Protein AF-A0A8H8JKB3-F1 (afdb_monomer_lite)

Sequence (337 aa):
MFQLPNVPEQRVSSQHEGSSDENPIIIPQVKSSAFRHLLLLLYGIITDTNYRSLVAEVSSDQQRTTSTFKSYLHIASLAHRFGMYEIEEWALAQFRKVLSSPEYLAGLSWGSAELLDALEYSKLLSDRSDTTRQIRGLIGCRLQKLVPEQAQGFLINLAAKELLLDMYENSALKGSDPPLFGFVFCAVLSEGYRSFIWARLTVDKRAKLLAAQVYLTPLPLSELHLDWIQTPTNLADAVKEADRSRCFAACSEIFTQKIFPASFNKEYSSRLASDSPLVGISALRQLPYLRQATINLLRQDPRVCKRGCGSSIRDSLDQHMEATFTVLSNKFHDKIR

Structure (mmCIF, N/CA/C/O backbone):
data_AF-A0A8H8JKB3-F1
#
_entry.id   AF-A0A8H8JKB3-F1
#
loop_
_atom_site.group_PDB
_atom_site.id
_atom_site.type_symbol
_atom_site.label_atom_id
_atom_site.label_alt_id
_atom_site.label_comp_id
_atom_site.label_asym_id
_atom_site.label_entity_id
_atom_site.label_seq_id
_atom_site.pdbx_PDB_ins_code
_atom_site.Cartn_x
_atom_site.Cartn_y
_atom_site.Cartn_z
_atom_site.occupancy
_atom_site.B_iso_or_equiv
_atom_site.auth_seq_id
_atom_site.auth_comp_id
_atom_site.auth_asym_id
_atom_site.auth_atom_id
_atom_site.pdbx_PDB_model_num
ATOM 1 N N . MET A 1 1 ? 28.555 -44.533 -5.747 1.00 36.62 1 MET A N 1
ATOM 2 C CA . MET A 1 1 ? 28.100 -44.541 -7.153 1.00 36.62 1 MET A CA 1
ATOM 3 C C . MET A 1 1 ? 26.684 -43.977 -7.136 1.00 36.62 1 MET A C 1
ATOM 5 O O . MET A 1 1 ? 25.767 -44.689 -6.759 1.00 36.62 1 MET A O 1
ATOM 9 N N . PHE A 1 2 ? 26.534 -42.664 -7.337 1.00 29.48 2 PHE A N 1
ATOM 10 C CA . PHE A 1 2 ? 25.247 -41.971 -7.198 1.00 29.48 2 PHE A CA 1
ATOM 11 C C . PHE A 1 2 ? 24.557 -41.911 -8.562 1.00 29.48 2 PHE A C 1
ATOM 13 O O . PHE A 1 2 ? 25.099 -41.326 -9.497 1.00 29.48 2 PHE A O 1
ATOM 20 N N . GLN A 1 3 ? 23.396 -42.557 -8.677 1.00 33.78 3 GLN A N 1
ATOM 21 C CA . GLN A 1 3 ? 22.517 -42.442 -9.839 1.00 33.78 3 GLN A CA 1
ATOM 22 C C . GLN A 1 3 ? 21.811 -41.083 -9.799 1.00 33.78 3 GLN A C 1
ATOM 24 O O . GLN A 1 3 ? 21.168 -40.740 -8.807 1.00 33.78 3 GLN A O 1
ATOM 29 N N . LEU A 1 4 ? 21.958 -40.312 -10.876 1.00 31.70 4 LEU A N 1
ATOM 30 C CA . LEU A 1 4 ? 21.196 -39.090 -11.112 1.00 31.70 4 LEU A CA 1
ATOM 31 C C . LEU A 1 4 ? 19.762 -39.442 -11.553 1.00 31.70 4 LEU A C 1
ATOM 33 O O . LEU A 1 4 ? 19.569 -40.457 -12.225 1.00 31.70 4 LEU A O 1
ATOM 37 N N . PRO A 1 5 ? 18.757 -38.626 -11.191 1.00 46.12 5 PRO A N 1
ATOM 38 C CA . PRO A 1 5 ? 17.370 -38.865 -11.569 1.00 46.12 5 PRO A CA 1
ATOM 39 C C . PRO A 1 5 ? 17.141 -38.619 -13.068 1.00 46.12 5 PRO A C 1
ATOM 41 O O . PRO A 1 5 ? 17.623 -37.638 -13.634 1.00 46.12 5 PRO A O 1
ATOM 44 N N . ASN A 1 6 ? 16.374 -39.520 -13.689 1.00 42.00 6 ASN A N 1
ATOM 45 C CA . ASN A 1 6 ? 15.937 -39.448 -15.083 1.00 42.00 6 ASN A CA 1
ATOM 46 C C . ASN A 1 6 ? 15.149 -38.157 -15.351 1.00 42.00 6 ASN A C 1
ATOM 48 O O . ASN A 1 6 ? 14.058 -37.961 -14.813 1.00 42.00 6 ASN A O 1
ATOM 52 N N . VAL A 1 7 ? 15.693 -37.308 -16.221 1.00 42.84 7 VAL A N 1
ATOM 53 C CA . VAL A 1 7 ? 14.976 -36.187 -16.838 1.00 42.84 7 VAL A CA 1
ATOM 54 C C . VAL A 1 7 ? 14.056 -36.766 -17.922 1.00 42.84 7 VAL A C 1
ATOM 56 O O . VAL A 1 7 ? 14.539 -37.537 -18.753 1.00 42.84 7 VAL A O 1
ATOM 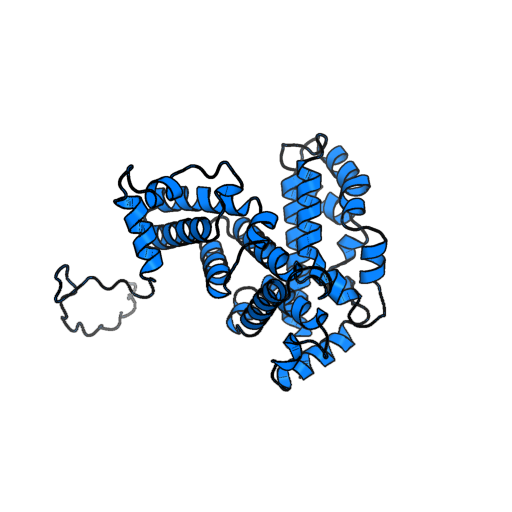59 N N . PRO A 1 8 ? 12.748 -36.458 -17.938 1.00 50.16 8 PRO A N 1
ATOM 60 C CA . PRO A 1 8 ? 11.859 -36.951 -18.982 1.00 50.16 8 PRO A CA 1
ATOM 61 C C . PRO A 1 8 ? 12.225 -36.324 -20.333 1.00 50.16 8 PRO A C 1
ATOM 63 O O . PRO A 1 8 ? 12.357 -35.105 -20.445 1.00 50.16 8 PRO A O 1
ATOM 66 N N . GLU A 1 9 ? 12.370 -37.168 -21.356 1.00 47.66 9 GLU A N 1
ATOM 67 C CA . GLU A 1 9 ? 12.579 -36.768 -22.749 1.00 47.66 9 GLU A CA 1
ATOM 68 C C . GLU A 1 9 ? 11.448 -35.839 -23.214 1.00 47.66 9 GLU A C 1
ATOM 70 O O . GLU A 1 9 ? 10.318 -36.260 -23.481 1.00 47.66 9 GLU A O 1
ATOM 75 N N . GLN A 1 10 ? 11.758 -34.547 -23.328 1.00 47.59 10 GLN A N 1
ATOM 76 C CA . GLN A 1 10 ? 10.941 -33.610 -24.083 1.00 47.59 10 GLN A CA 1
ATOM 77 C C . GLN A 1 10 ? 11.010 -33.998 -25.561 1.00 47.59 10 GLN A C 1
ATOM 79 O O . GLN A 1 10 ? 12.073 -33.983 -26.180 1.00 47.59 10 GLN A O 1
ATOM 84 N N . ARG A 1 11 ? 9.852 -34.320 -26.145 1.00 44.38 11 ARG A N 1
ATOM 85 C CA . ARG A 1 11 ? 9.681 -34.386 -27.597 1.00 44.38 11 ARG A CA 1
ATOM 86 C C . ARG A 1 11 ? 9.953 -32.999 -28.176 1.00 44.38 11 ARG A C 1
ATOM 88 O O . ARG A 1 11 ? 9.086 -32.131 -28.142 1.00 44.38 11 ARG A O 1
ATOM 95 N N . VAL A 1 12 ? 11.158 -32.806 -28.696 1.00 47.12 12 VAL A N 1
ATOM 96 C CA . VAL A 1 12 ? 11.547 -31.636 -29.484 1.00 47.12 12 VAL A CA 1
ATOM 97 C C . VAL A 1 12 ? 10.776 -31.691 -30.805 1.00 47.12 12 VAL A C 1
ATOM 99 O O . VAL A 1 12 ? 11.183 -32.372 -31.744 1.00 47.12 12 VAL A O 1
ATOM 102 N N . SER A 1 13 ? 9.635 -31.005 -30.892 1.00 51.62 13 SER A N 1
ATOM 103 C CA . SER A 1 13 ? 9.136 -30.573 -32.196 1.00 51.62 13 SER A CA 1
ATOM 104 C C . SER A 1 13 ? 10.053 -29.451 -32.663 1.00 51.62 13 SER A C 1
ATOM 106 O O . SER A 1 13 ? 10.086 -28.386 -32.052 1.00 51.62 13 SER A O 1
ATOM 108 N N . SER A 1 14 ? 10.819 -29.700 -33.718 1.00 53.75 14 SER A N 1
ATOM 109 C CA . SER A 1 14 ? 11.766 -28.773 -34.336 1.00 53.75 14 SER A CA 1
ATOM 110 C C . SER A 1 14 ? 11.066 -27.607 -35.052 1.00 53.75 14 SER A C 1
ATOM 112 O O . SER A 1 14 ? 11.236 -27.423 -36.256 1.00 53.75 14 SER A O 1
ATOM 114 N N . GLN A 1 15 ? 10.251 -26.827 -34.344 1.00 60.19 15 GLN A N 1
ATOM 115 C CA . GLN A 1 15 ? 9.912 -25.478 -34.784 1.00 60.19 15 GLN A CA 1
ATOM 116 C C . GLN A 1 15 ? 11.127 -24.612 -34.462 1.00 60.19 15 GLN A C 1
ATOM 118 O O . GLN A 1 15 ? 11.513 -24.485 -33.305 1.00 60.19 15 GLN A O 1
ATOM 123 N N . HIS A 1 16 ? 11.805 -24.132 -35.503 1.00 57.56 16 HIS A N 1
ATOM 124 C CA . HIS A 1 16 ? 12.938 -23.224 -35.367 1.00 57.56 16 HIS A CA 1
ATOM 125 C C . HIS A 1 16 ? 12.459 -21.933 -34.701 1.00 57.56 16 HIS A C 1
ATOM 127 O O . HIS A 1 16 ? 11.937 -21.054 -35.374 1.00 57.56 16 HIS A O 1
ATOM 133 N N . GLU A 1 17 ? 12.628 -21.812 -33.387 1.00 59.47 17 GLU A N 1
ATOM 134 C CA . GLU A 1 17 ? 12.616 -20.509 -32.727 1.00 59.47 17 GLU A CA 1
ATOM 135 C C . GLU A 1 17 ? 13.749 -19.675 -33.346 1.00 59.47 17 GLU A C 1
ATOM 137 O O . GLU A 1 17 ? 14.901 -20.116 -33.381 1.00 59.47 17 GLU A O 1
ATOM 142 N N . GLY A 1 18 ? 13.422 -18.519 -33.927 1.00 62.47 18 GLY A N 1
ATOM 143 C CA . GLY A 1 18 ? 14.341 -17.780 -34.790 1.00 62.47 18 GLY A CA 1
ATOM 144 C C . GLY A 1 18 ? 14.224 -16.262 -34.673 1.00 62.47 18 GLY A C 1
ATOM 145 O O . GLY A 1 18 ? 13.479 -15.722 -33.863 1.00 62.47 18 GLY A O 1
ATOM 146 N N . SER A 1 19 ? 15.022 -15.564 -35.480 1.00 73.56 19 SER A N 1
ATOM 147 C CA . SER A 1 19 ? 15.062 -14.100 -35.588 1.00 73.56 19 SER A CA 1
ATOM 148 C C . SER A 1 19 ? 14.446 -13.591 -36.899 1.00 73.56 19 SER A C 1
ATOM 150 O O . SER A 1 19 ? 14.813 -12.507 -37.353 1.00 73.56 19 SER A O 1
ATOM 152 N N . SER A 1 20 ? 13.600 -14.394 -37.556 1.00 82.25 20 SER A N 1
ATOM 153 C CA . SER A 1 20 ? 12.929 -14.022 -38.810 1.00 82.25 20 SER A CA 1
ATOM 154 C C . SER A 1 20 ? 11.470 -13.656 -38.555 1.00 82.25 20 SER A C 1
ATOM 156 O O . SER A 1 20 ? 10.905 -14.037 -37.529 1.00 82.25 20 SER A O 1
ATOM 158 N N . ASP A 1 21 ? 10.848 -12.940 -39.490 1.00 84.00 21 ASP A N 1
ATOM 159 C CA . ASP A 1 21 ? 9.437 -12.554 -39.375 1.00 84.00 21 ASP A CA 1
ATOM 160 C C . ASP A 1 21 ? 8.509 -13.782 -39.378 1.00 84.00 21 ASP A C 1
ATOM 162 O O . ASP A 1 21 ? 7.461 -13.778 -38.732 1.00 84.00 21 ASP A O 1
ATOM 166 N N . GLU A 1 22 ? 8.907 -14.863 -40.057 1.00 90.50 22 GLU A N 1
ATOM 167 C CA . GLU A 1 22 ? 8.171 -16.131 -40.102 1.00 90.50 22 GLU A CA 1
ATOM 168 C C . GLU A 1 22 ? 8.299 -16.941 -38.807 1.00 90.50 22 GLU A C 1
ATOM 170 O O . GLU A 1 22 ? 7.445 -17.780 -38.525 1.00 90.50 22 GLU A O 1
ATOM 175 N N . ASN A 1 23 ? 9.355 -16.702 -38.024 1.00 86.31 23 ASN A N 1
ATOM 176 C CA . ASN A 1 23 ? 9.624 -17.395 -36.768 1.00 86.31 23 ASN A CA 1
ATOM 177 C C . ASN A 1 23 ? 10.140 -16.400 -35.721 1.00 86.31 23 ASN A C 1
ATOM 179 O O . ASN A 1 23 ? 11.326 -16.439 -35.394 1.00 86.31 23 ASN A O 1
ATOM 183 N N . PRO A 1 24 ? 9.297 -15.483 -35.219 1.00 87.25 24 PRO A N 1
ATOM 184 C CA . PRO A 1 24 ? 9.748 -14.434 -34.317 1.00 87.25 24 PRO A CA 1
ATOM 185 C C . PRO A 1 24 ? 10.131 -14.994 -32.944 1.00 87.25 24 PRO A C 1
ATOM 187 O O . PRO A 1 24 ? 9.579 -15.994 -32.481 1.00 87.25 24 PRO A O 1
ATOM 190 N N . ILE A 1 25 ? 11.008 -14.281 -32.233 1.00 87.44 25 ILE A N 1
ATOM 191 C CA . ILE A 1 25 ? 11.281 -14.552 -30.817 1.00 87.44 25 ILE A CA 1
ATOM 192 C C . ILE A 1 25 ? 10.023 -14.218 -30.010 1.00 87.44 25 ILE A C 1
ATOM 194 O O . ILE A 1 25 ? 9.652 -13.051 -29.856 1.00 87.44 25 ILE A O 1
ATOM 198 N N . ILE A 1 26 ? 9.370 -15.242 -29.463 1.00 88.12 26 ILE A N 1
ATOM 199 C CA . ILE A 1 26 ? 8.193 -15.075 -28.609 1.00 88.12 26 ILE A CA 1
ATOM 200 C C . ILE A 1 26 ? 8.651 -14.956 -27.159 1.00 88.12 26 ILE A C 1
ATOM 202 O O . ILE A 1 26 ? 9.206 -15.891 -26.590 1.00 88.12 26 ILE A O 1
ATOM 206 N N . ILE A 1 27 ? 8.364 -13.815 -26.531 1.00 89.12 27 ILE A N 1
ATOM 207 C CA . ILE A 1 27 ? 8.605 -13.619 -25.099 1.00 89.12 27 ILE A CA 1
ATOM 208 C C . ILE A 1 27 ? 7.274 -13.808 -24.358 1.00 89.12 27 ILE A C 1
ATOM 210 O O . ILE A 1 27 ? 6.454 -12.883 -24.315 1.00 89.12 27 ILE A O 1
ATOM 214 N N . PRO A 1 28 ? 7.007 -14.993 -23.779 1.00 89.38 28 PRO A N 1
ATOM 215 C CA . PRO A 1 28 ? 5.714 -15.274 -23.173 1.00 89.38 28 PRO A CA 1
ATOM 216 C C . PRO A 1 28 ? 5.475 -14.369 -21.962 1.00 89.38 28 PRO A C 1
ATOM 218 O O . PRO A 1 28 ? 6.411 -14.021 -21.239 1.00 89.38 28 PRO A O 1
ATOM 221 N N . GLN A 1 29 ? 4.211 -14.027 -21.705 1.00 88.50 29 GLN A N 1
ATOM 222 C CA . GLN A 1 29 ? 3.786 -13.276 -20.513 1.00 88.50 29 GLN A CA 1
ATOM 223 C C . GLN A 1 29 ? 4.394 -11.862 -20.398 1.00 88.50 29 GLN A C 1
ATOM 225 O O . GLN A 1 29 ? 4.450 -11.297 -19.310 1.00 88.50 29 GLN A O 1
ATOM 230 N N . VAL A 1 30 ? 4.849 -11.267 -21.507 1.00 92.12 30 VAL A N 1
ATOM 231 C CA . VAL A 1 30 ? 5.278 -9.862 -21.550 1.00 92.12 30 VAL A CA 1
ATOM 232 C C . VAL A 1 30 ? 4.238 -9.029 -22.287 1.00 92.12 30 VAL A C 1
ATOM 234 O O . VAL A 1 30 ? 3.921 -9.282 -23.446 1.00 92.12 30 VAL A O 1
ATOM 237 N N . LYS A 1 31 ? 3.712 -8.000 -21.615 1.00 92.88 31 LYS A N 1
ATOM 238 C CA . LYS A 1 31 ? 2.841 -7.002 -22.250 1.00 92.88 31 LYS A CA 1
ATOM 239 C C . LYS A 1 31 ? 3.668 -6.186 -23.252 1.00 92.88 31 LYS A C 1
ATOM 241 O O . LYS A 1 31 ? 4.756 -5.715 -22.918 1.00 92.88 31 LYS A O 1
ATOM 246 N N . SER A 1 32 ? 3.132 -5.943 -24.448 1.00 94.12 32 SER A N 1
ATOM 247 C CA . SER A 1 32 ? 3.805 -5.143 -25.489 1.00 94.12 32 SER A CA 1
ATOM 248 C C . SER A 1 32 ? 4.175 -3.734 -25.009 1.00 94.12 32 SER A C 1
ATOM 250 O O . SER A 1 32 ? 5.243 -3.221 -25.335 1.00 94.12 32 SER A O 1
ATOM 252 N N . SER A 1 33 ? 3.332 -3.125 -24.170 1.00 94.00 33 SER A N 1
ATOM 253 C CA . SER A 1 33 ? 3.602 -1.833 -23.534 1.00 94.00 33 SER A CA 1
ATOM 254 C C . SER A 1 33 ? 4.816 -1.871 -22.604 1.00 94.00 33 SER A C 1
ATOM 256 O O . SER A 1 33 ? 5.611 -0.935 -22.611 1.00 94.00 33 SER A O 1
ATOM 258 N N . ALA A 1 34 ? 4.997 -2.947 -21.834 1.00 95.06 34 ALA A N 1
ATOM 259 C CA . ALA A 1 34 ? 6.151 -3.107 -20.957 1.00 95.06 34 ALA A CA 1
ATOM 260 C C . ALA A 1 34 ? 7.447 -3.203 -21.769 1.00 95.06 34 ALA A C 1
ATOM 262 O O . ALA A 1 34 ? 8.400 -2.470 -21.503 1.00 95.06 34 ALA A O 1
ATOM 263 N N . PHE A 1 35 ? 7.441 -4.033 -22.818 1.00 96.19 35 PHE A N 1
ATOM 264 C CA . PHE A 1 35 ? 8.589 -4.187 -23.710 1.00 96.19 35 PHE A CA 1
ATOM 265 C C . PHE A 1 35 ? 8.932 -2.880 -24.435 1.00 96.19 35 PHE A C 1
ATOM 267 O O . PHE A 1 35 ? 10.099 -2.507 -24.519 1.00 96.19 35 PHE A O 1
ATOM 274 N N . ARG A 1 36 ? 7.920 -2.113 -24.868 1.00 96.12 36 ARG A N 1
ATOM 275 C CA . ARG A 1 36 ? 8.121 -0.790 -25.477 1.00 96.12 36 ARG A CA 1
ATOM 276 C C . ARG A 1 36 ? 8.822 0.195 -24.538 1.00 96.12 36 ARG A C 1
ATOM 278 O O . ARG A 1 36 ? 9.661 0.950 -25.014 1.00 96.12 36 ARG A O 1
ATOM 285 N N . HIS A 1 37 ? 8.512 0.204 -23.239 1.00 96.50 37 HIS A N 1
ATOM 286 C CA . HIS A 1 37 ? 9.221 1.071 -22.286 1.00 96.50 37 HIS A CA 1
ATOM 287 C C . HIS A 1 37 ? 10.694 0.678 -22.132 1.00 96.50 37 HIS A C 1
ATOM 289 O O . HIS A 1 37 ? 11.546 1.561 -22.060 1.00 96.50 37 HIS A O 1
ATOM 295 N N . LEU A 1 38 ? 11.001 -0.623 -22.134 1.00 97.38 38 LEU A N 1
ATOM 296 C CA . LEU A 1 38 ? 12.385 -1.100 -22.115 1.00 97.38 38 LEU A CA 1
ATOM 297 C C . LEU A 1 38 ? 13.134 -0.701 -23.394 1.00 97.38 38 LEU A C 1
ATOM 299 O O . LEU A 1 38 ? 14.223 -0.141 -23.310 1.00 97.38 38 LEU A O 1
ATOM 303 N N . LEU A 1 39 ? 12.537 -0.911 -24.571 1.00 96.44 39 LEU A N 1
ATOM 304 C CA . LEU A 1 39 ? 13.132 -0.479 -25.840 1.00 96.44 39 LEU A CA 1
ATOM 305 C C . LEU A 1 39 ? 13.319 1.039 -25.904 1.00 96.44 39 LEU A C 1
ATOM 307 O O . LEU A 1 39 ? 14.329 1.500 -26.425 1.00 96.44 39 LEU A O 1
ATOM 311 N N . LEU A 1 40 ? 12.378 1.813 -25.354 1.00 96.06 40 LEU A N 1
ATOM 312 C CA . LEU A 1 40 ? 12.507 3.265 -25.261 1.00 96.06 40 LEU A CA 1
ATOM 313 C C . LEU A 1 40 ? 13.721 3.663 -24.415 1.00 96.06 40 LEU A C 1
ATOM 315 O O . LEU A 1 40 ? 14.393 4.618 -24.774 1.00 96.06 40 LEU A O 1
ATOM 319 N N . LEU A 1 41 ? 14.029 2.948 -23.330 1.00 96.50 41 LEU A N 1
ATOM 320 C CA . LEU A 1 41 ? 15.242 3.205 -22.551 1.00 96.50 41 LEU A CA 1
ATOM 321 C C . LEU A 1 41 ? 16.517 2.835 -23.325 1.00 96.50 41 LEU A C 1
ATOM 323 O O . LEU A 1 41 ? 17.479 3.593 -23.298 1.00 96.50 41 LEU A O 1
ATOM 327 N N . LEU A 1 42 ? 16.523 1.682 -24.001 1.00 96.06 42 LEU A N 1
ATOM 328 C CA . LEU A 1 42 ? 17.711 1.141 -24.676 1.00 96.06 42 LEU A CA 1
ATOM 329 C C . LEU A 1 42 ? 18.068 1.872 -25.975 1.00 96.06 42 LEU A C 1
ATOM 331 O O . LEU A 1 42 ? 19.243 2.070 -26.272 1.00 96.06 42 LEU A O 1
ATOM 335 N N . TYR A 1 43 ? 17.056 2.250 -26.752 1.00 96.06 43 TYR A N 1
ATOM 336 C CA . TYR A 1 43 ? 17.208 2.808 -28.099 1.00 96.06 43 TYR A CA 1
ATOM 337 C C . TYR A 1 43 ? 16.650 4.227 -28.223 1.00 96.06 43 TYR A C 1
ATOM 339 O O . TYR A 1 43 ? 16.585 4.777 -29.324 1.00 96.06 43 TYR A O 1
ATOM 347 N N . GLY A 1 44 ? 16.205 4.821 -27.116 1.00 90.69 44 GLY A N 1
ATOM 348 C CA . GLY A 1 44 ? 15.643 6.161 -27.113 1.00 90.69 44 GLY A CA 1
ATOM 349 C C . GLY A 1 44 ? 16.655 7.208 -27.556 1.00 90.69 44 GLY A C 1
ATOM 350 O O . GLY A 1 44 ? 17.815 7.213 -27.148 1.00 90.69 44 GLY A O 1
ATOM 351 N N . ILE A 1 45 ? 16.193 8.128 -28.398 1.00 90.94 45 ILE A N 1
ATOM 352 C CA . ILE A 1 45 ? 16.986 9.268 -28.852 1.00 90.94 45 ILE A CA 1
ATOM 353 C C . ILE A 1 45 ? 16.710 10.480 -27.965 1.00 90.94 45 ILE A C 1
ATOM 355 O O . ILE A 1 45 ? 15.581 10.717 -27.542 1.00 90.94 45 ILE A O 1
ATOM 359 N N . ILE A 1 46 ? 17.736 11.299 -27.718 1.00 87.00 46 ILE A N 1
ATOM 360 C CA . ILE A 1 46 ? 17.647 12.472 -26.827 1.00 87.00 46 ILE A CA 1
ATOM 361 C C . ILE A 1 46 ? 16.588 13.483 -27.296 1.00 87.00 46 ILE A C 1
ATOM 363 O O . ILE A 1 46 ? 16.060 14.236 -26.485 1.00 87.00 46 ILE A O 1
ATOM 367 N N . THR A 1 47 ? 16.247 13.517 -28.584 1.00 88.88 47 THR A N 1
ATOM 368 C CA . THR A 1 47 ? 15.213 14.411 -29.124 1.00 88.88 47 THR A CA 1
ATOM 369 C C . THR A 1 47 ? 13.784 13.918 -28.880 1.00 88.88 47 THR A C 1
ATOM 371 O O . THR A 1 47 ? 12.856 14.719 -28.983 1.00 88.88 47 THR A O 1
ATOM 374 N N . ASP A 1 48 ? 13.586 12.645 -28.521 1.00 91.31 48 ASP A N 1
ATOM 375 C CA . ASP A 1 48 ? 12.269 12.082 -28.223 1.00 91.31 48 ASP A CA 1
ATOM 376 C C . ASP A 1 48 ? 11.777 12.567 -26.850 1.00 91.31 48 ASP A C 1
ATOM 378 O O . ASP A 1 48 ? 12.447 12.430 -25.822 1.00 91.31 48 ASP A O 1
ATOM 382 N N . THR A 1 49 ? 10.578 13.149 -26.819 1.00 89.31 49 THR A N 1
ATOM 383 C CA . THR A 1 49 ? 9.991 13.718 -25.600 1.00 89.31 49 THR A CA 1
ATOM 384 C C . THR A 1 49 ? 9.680 12.667 -24.538 1.00 89.31 49 THR A C 1
ATOM 386 O O . THR A 1 49 ? 9.829 12.946 -23.348 1.00 89.31 49 THR A O 1
ATOM 389 N N . ASN A 1 50 ? 9.276 11.461 -24.939 1.00 88.19 50 ASN A N 1
ATOM 390 C CA . ASN A 1 50 ? 8.993 10.357 -24.025 1.00 88.19 50 ASN A CA 1
ATOM 391 C C . ASN A 1 50 ? 10.286 9.812 -23.428 1.00 88.19 50 ASN A C 1
ATOM 393 O O . ASN A 1 50 ? 10.339 9.573 -22.223 1.00 88.19 50 ASN A O 1
ATOM 397 N N . TYR A 1 51 ? 11.337 9.672 -24.241 1.00 91.31 51 TYR A N 1
ATOM 398 C CA . TYR A 1 51 ? 12.658 9.297 -23.743 1.00 91.31 51 TYR A CA 1
ATOM 399 C C . TYR A 1 51 ? 13.170 10.334 -22.746 1.00 91.31 51 TYR A C 1
ATOM 401 O O . TYR A 1 51 ? 13.492 9.983 -21.614 1.00 91.31 51 TYR A O 1
ATOM 409 N N . ARG A 1 52 ? 13.147 11.626 -23.105 1.00 89.25 52 ARG A N 1
ATOM 410 C CA . ARG A 1 52 ? 13.545 12.711 -22.194 1.00 89.25 52 ARG A CA 1
ATOM 411 C C . ARG A 1 52 ? 12.756 12.691 -20.893 1.00 89.25 52 ARG A C 1
ATOM 413 O O . ARG A 1 52 ? 13.350 12.880 -19.841 1.00 89.25 52 ARG A O 1
ATOM 420 N N . SER A 1 53 ? 11.445 12.464 -20.952 1.00 88.56 53 SER A N 1
ATOM 421 C CA . SER A 1 53 ? 10.613 12.366 -19.750 1.00 88.56 53 SER A CA 1
ATOM 422 C C . SER A 1 53 ? 10.946 11.140 -18.900 1.00 88.56 53 SER A C 1
ATOM 424 O O . SER A 1 53 ? 10.774 11.199 -17.687 1.00 88.56 53 SER A O 1
ATOM 426 N N . LEU A 1 54 ? 11.377 10.038 -19.517 1.00 89.38 54 LEU A N 1
ATOM 427 C CA . LEU A 1 54 ? 11.751 8.804 -18.833 1.00 89.38 54 LEU A CA 1
ATOM 428 C C . LEU A 1 54 ? 13.103 8.932 -18.121 1.00 89.38 54 LEU A C 1
ATOM 430 O O . LEU A 1 54 ? 13.235 8.481 -16.984 1.00 89.38 54 LEU A O 1
ATOM 434 N N . VAL A 1 55 ? 14.097 9.529 -18.785 1.00 90.25 55 VAL A N 1
ATOM 435 C CA . VAL A 1 55 ? 15.459 9.667 -18.240 1.00 90.25 55 VAL A CA 1
ATOM 436 C C . VAL A 1 55 ? 15.666 10.934 -17.417 1.00 90.25 55 VAL A C 1
ATOM 438 O O . VAL A 1 55 ? 16.663 11.033 -16.704 1.00 90.25 55 VAL A O 1
ATOM 441 N N . ALA A 1 56 ? 14.751 11.905 -17.499 1.00 86.19 56 ALA A N 1
ATOM 442 C CA . ALA A 1 56 ? 14.767 13.054 -16.609 1.00 86.19 56 ALA A CA 1
ATOM 443 C C . ALA A 1 56 ? 14.698 12.565 -15.162 1.00 86.19 56 ALA A C 1
ATOM 445 O O . ALA A 1 56 ? 13.824 11.777 -14.800 1.00 86.19 56 ALA A O 1
ATOM 446 N N . GLU A 1 57 ? 15.628 13.039 -14.334 1.00 75.38 57 GLU A N 1
ATOM 447 C CA . GLU A 1 57 ? 15.593 12.718 -12.917 1.00 75.38 57 GLU A CA 1
ATOM 448 C C . GLU A 1 57 ? 14.266 13.197 -12.325 1.00 75.38 57 GLU A C 1
ATOM 450 O O . GLU A 1 57 ? 13.856 14.340 -12.544 1.00 75.38 57 GLU A O 1
ATOM 455 N N . VAL A 1 58 ? 13.598 12.305 -11.589 1.00 74.44 58 VAL A N 1
ATOM 456 C CA . VAL A 1 58 ? 12.364 12.620 -10.868 1.00 74.44 58 VAL A CA 1
ATOM 457 C C . VAL A 1 58 ? 12.712 13.532 -9.696 1.00 74.44 58 VAL A C 1
ATOM 459 O O . VAL A 1 58 ? 12.904 13.082 -8.564 1.00 74.44 58 VAL A O 1
ATOM 462 N N . SER A 1 59 ? 12.807 14.821 -9.989 1.00 67.44 59 SER A N 1
ATOM 463 C CA . SER A 1 59 ? 13.215 15.855 -9.039 1.00 67.44 59 SER A CA 1
ATOM 464 C C . SER A 1 59 ? 12.029 16.682 -8.546 1.00 67.44 59 SER A C 1
ATOM 466 O O . SER A 1 59 ? 12.133 17.330 -7.507 1.00 67.44 59 SER A O 1
ATOM 468 N N . SER A 1 60 ? 10.887 16.648 -9.245 1.00 71.56 60 SER A N 1
ATOM 469 C CA . SER A 1 60 ? 9.668 17.360 -8.843 1.00 71.56 60 SER A CA 1
ATOM 470 C C . SER A 1 60 ? 8.427 16.464 -8.823 1.00 71.56 60 SER A C 1
ATOM 472 O O . SER A 1 60 ? 8.327 15.481 -9.559 1.00 71.56 60 SER A O 1
ATOM 474 N N . ASP A 1 61 ? 7.438 16.833 -8.002 1.00 68.06 61 ASP A N 1
ATOM 475 C CA . ASP A 1 61 ? 6.154 16.121 -7.935 1.00 68.06 61 ASP A CA 1
ATOM 476 C C . ASP A 1 61 ? 5.405 16.139 -9.274 1.00 68.06 61 ASP A C 1
ATOM 478 O O . ASP A 1 61 ? 4.738 15.170 -9.621 1.00 68.06 61 ASP A O 1
ATOM 482 N N . GLN A 1 62 ? 5.578 17.189 -10.083 1.00 69.12 62 GLN A N 1
ATOM 483 C CA . GLN A 1 62 ? 4.943 17.313 -11.402 1.00 69.12 62 GLN A CA 1
ATOM 484 C C . GLN A 1 62 ? 5.400 16.235 -12.399 1.00 69.12 62 GLN A C 1
ATOM 486 O O . GLN A 1 62 ? 4.679 15.932 -13.347 1.00 69.12 62 GLN A O 1
ATOM 491 N N . GLN A 1 63 ? 6.57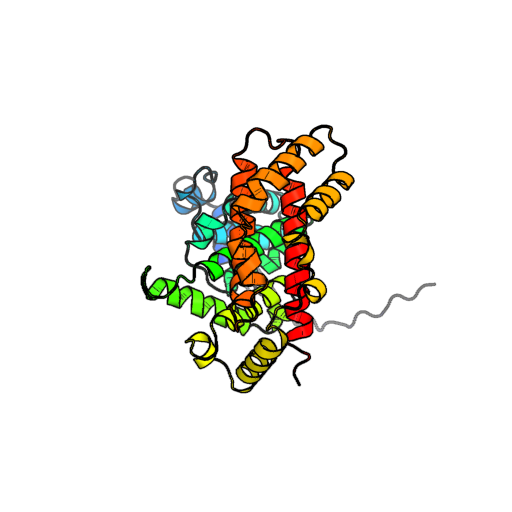2 15.632 -12.187 1.00 70.62 63 GLN A N 1
ATOM 492 C CA . GLN A 1 63 ? 7.104 14.560 -13.037 1.00 70.62 63 GLN A CA 1
ATOM 493 C C . GLN A 1 63 ? 6.595 13.166 -12.626 1.00 70.62 63 GLN A C 1
ATOM 495 O O . GLN A 1 63 ? 6.774 12.191 -13.362 1.00 70.62 63 GLN A O 1
ATOM 500 N N . ARG A 1 64 ? 5.935 13.045 -11.465 1.00 79.00 64 ARG A N 1
ATOM 501 C CA . ARG A 1 64 ? 5.509 11.768 -10.866 1.00 79.00 64 ARG A CA 1
ATOM 502 C C . ARG A 1 64 ? 4.163 11.294 -11.404 1.00 79.00 64 ARG A C 1
ATOM 504 O O . ARG A 1 64 ? 3.218 11.099 -10.657 1.00 79.00 64 ARG A O 1
ATOM 511 N N . THR A 1 65 ? 4.047 11.095 -12.709 1.00 85.62 65 THR A N 1
ATOM 512 C CA . THR A 1 65 ? 2.784 10.624 -13.303 1.00 85.62 65 THR A CA 1
ATOM 513 C C . THR A 1 65 ? 2.589 9.110 -13.137 1.00 85.62 65 THR A C 1
ATOM 515 O O . THR A 1 65 ? 3.553 8.362 -12.950 1.00 85.62 65 THR A O 1
ATOM 518 N N . THR A 1 66 ? 1.350 8.622 -13.298 1.00 86.00 66 THR A N 1
ATOM 519 C CA . THR A 1 66 ? 1.072 7.175 -13.378 1.00 86.00 66 THR A CA 1
ATOM 520 C C . THR A 1 66 ? 1.847 6.539 -14.535 1.00 86.00 66 THR A C 1
ATOM 522 O O . THR A 1 66 ? 2.307 5.407 -14.420 1.00 86.00 66 THR A O 1
ATOM 525 N N . SER A 1 67 ? 2.031 7.260 -15.648 1.00 90.38 67 SER A N 1
ATOM 526 C CA . SER A 1 67 ? 2.809 6.762 -16.787 1.00 90.38 67 SER A CA 1
ATOM 527 C C . SER A 1 67 ? 4.275 6.570 -16.414 1.00 90.38 67 SER A C 1
ATOM 529 O O . SER A 1 67 ? 4.830 5.514 -16.688 1.00 90.38 67 SER A O 1
ATOM 531 N N . THR A 1 68 ? 4.880 7.549 -15.740 1.00 91.06 68 THR A N 1
ATOM 532 C CA . THR A 1 68 ? 6.270 7.484 -15.271 1.00 91.06 68 THR A CA 1
ATOM 533 C C . THR A 1 68 ? 6.475 6.292 -14.333 1.00 91.06 68 THR A C 1
ATOM 535 O O . THR A 1 68 ? 7.396 5.500 -14.522 1.00 91.06 68 THR A O 1
ATOM 538 N N . PHE A 1 69 ? 5.564 6.108 -13.370 1.00 92.25 69 PHE A N 1
ATOM 539 C CA . PHE A 1 69 ? 5.572 4.949 -12.476 1.00 92.25 69 PHE A CA 1
ATOM 540 C C . PHE A 1 69 ? 5.512 3.626 -13.248 1.00 92.25 69 PHE A C 1
ATOM 542 O O . PHE A 1 69 ? 6.332 2.739 -13.017 1.00 92.25 69 PHE A O 1
ATOM 549 N N . LYS A 1 70 ? 4.560 3.504 -14.186 1.00 93.25 70 LYS A N 1
ATOM 550 C CA . LYS A 1 70 ? 4.384 2.303 -15.013 1.00 93.25 70 LYS A CA 1
ATOM 551 C C . LYS A 1 70 ? 5.630 2.009 -15.839 1.00 93.25 70 LYS A C 1
ATOM 553 O O . LYS A 1 70 ? 6.033 0.856 -15.915 1.00 93.25 70 LYS A O 1
ATOM 558 N N . SER A 1 71 ? 6.244 3.024 -16.443 1.00 95.06 71 SER A N 1
ATOM 559 C CA . SER A 1 71 ? 7.464 2.849 -17.231 1.00 95.06 71 SER A CA 1
ATOM 560 C C . SER A 1 71 ? 8.596 2.276 -16.386 1.00 95.06 71 SER A C 1
ATOM 562 O O . SER A 1 71 ? 9.168 1.262 -16.774 1.00 95.06 71 SER A O 1
ATOM 564 N N . TYR A 1 72 ? 8.883 2.857 -15.215 1.00 95.88 72 TYR A N 1
ATOM 565 C CA . TYR A 1 72 ? 9.949 2.342 -14.349 1.00 95.88 72 TYR A CA 1
ATOM 566 C C . TYR A 1 72 ? 9.658 0.937 -13.832 1.00 95.88 72 TYR A C 1
ATOM 568 O O . TYR A 1 72 ? 10.560 0.106 -13.848 1.00 95.88 72 TYR A O 1
ATOM 576 N N . LEU A 1 73 ? 8.412 0.642 -13.446 1.00 96.19 73 LEU A N 1
ATOM 577 C CA . LEU A 1 73 ? 8.018 -0.709 -13.046 1.00 96.19 73 LEU A CA 1
ATOM 578 C C . LEU A 1 73 ? 8.253 -1.713 -14.180 1.00 96.19 73 LEU A C 1
ATOM 580 O O . LEU A 1 73 ? 8.926 -2.716 -13.977 1.00 96.19 73 LEU A O 1
ATOM 584 N N . HIS A 1 74 ? 7.750 -1.426 -15.383 1.00 96.75 74 HIS A N 1
ATOM 585 C CA . HIS A 1 74 ? 7.912 -2.307 -16.537 1.00 96.75 74 HIS A CA 1
ATOM 586 C C . HIS A 1 74 ? 9.382 -2.554 -16.886 1.00 96.75 74 HIS A C 1
ATOM 588 O O . HIS A 1 74 ? 9.762 -3.694 -17.146 1.00 96.75 74 HIS A O 1
ATOM 594 N N . ILE A 1 75 ? 10.197 -1.495 -16.893 1.00 97.69 75 ILE A N 1
ATOM 595 C CA . ILE A 1 75 ? 11.631 -1.592 -17.176 1.00 97.69 75 ILE A CA 1
ATOM 596 C C . ILE A 1 75 ? 12.305 -2.450 -16.112 1.00 97.69 75 ILE A C 1
ATOM 598 O O . ILE A 1 75 ? 13.012 -3.383 -16.469 1.00 97.69 75 ILE A O 1
ATOM 602 N N . ALA A 1 76 ? 12.054 -2.180 -14.830 1.00 97.00 76 ALA A N 1
ATOM 603 C CA . ALA A 1 76 ? 12.676 -2.910 -13.734 1.00 97.00 76 ALA A CA 1
ATOM 604 C C . ALA A 1 76 ? 12.285 -4.400 -13.758 1.00 97.00 76 ALA A C 1
ATOM 606 O O . ALA A 1 76 ? 13.154 -5.266 -13.721 1.00 97.00 76 ALA A O 1
ATOM 607 N N . SER A 1 77 ? 10.997 -4.716 -13.941 1.00 96.31 77 SER A N 1
ATOM 608 C CA . SER A 1 77 ? 10.518 -6.102 -14.028 1.00 96.31 77 SER A CA 1
ATOM 609 C C . SER A 1 77 ? 11.087 -6.870 -15.223 1.00 96.31 77 SER A C 1
ATOM 611 O O . SER A 1 77 ? 11.433 -8.044 -15.087 1.00 96.31 77 SER A O 1
ATOM 613 N N . LEU A 1 78 ? 11.199 -6.239 -16.397 1.00 97.06 78 LEU A N 1
ATOM 614 C CA . LEU A 1 78 ? 11.787 -6.895 -17.569 1.00 97.06 78 LEU A CA 1
ATOM 615 C C . LEU A 1 78 ? 13.308 -7.005 -17.476 1.00 97.06 78 LEU A C 1
ATOM 617 O O . LEU A 1 78 ? 13.848 -8.047 -17.834 1.00 97.06 78 LEU A O 1
ATOM 621 N N . ALA A 1 79 ? 13.987 -5.977 -16.968 1.00 97.25 79 ALA A N 1
ATOM 622 C CA . ALA A 1 79 ? 15.425 -6.007 -16.734 1.00 97.25 79 ALA A CA 1
ATOM 623 C C . ALA A 1 79 ? 15.799 -7.128 -15.758 1.00 97.25 79 ALA A C 1
ATOM 625 O O . ALA A 1 79 ? 16.691 -7.915 -16.066 1.00 97.25 79 ALA A O 1
ATOM 626 N N . HIS A 1 80 ? 15.040 -7.281 -14.667 1.00 95.75 80 HIS A N 1
ATOM 627 C CA . HIS A 1 80 ? 15.168 -8.408 -13.743 1.00 95.75 80 HIS A CA 1
ATOM 628 C C . HIS A 1 80 ? 15.040 -9.752 -14.471 1.00 95.75 80 HIS A C 1
ATOM 630 O O . HIS A 1 80 ? 15.899 -10.626 -14.367 1.00 95.75 80 HIS A O 1
ATOM 636 N N . ARG A 1 81 ? 13.980 -9.906 -15.275 1.00 95.19 81 ARG A N 1
ATOM 637 C CA . ARG A 1 81 ? 13.709 -11.139 -16.025 1.00 95.19 81 ARG A CA 1
ATOM 638 C C . ARG A 1 81 ? 14.791 -11.471 -17.059 1.00 95.19 81 ARG A C 1
ATOM 640 O O . ARG A 1 81 ? 15.039 -12.649 -17.302 1.00 95.19 81 ARG A O 1
ATOM 647 N N . PHE A 1 82 ? 15.399 -10.467 -17.684 1.00 95.88 82 PHE A N 1
ATOM 648 C CA . PHE A 1 82 ? 16.441 -10.643 -18.700 1.00 95.88 82 PHE A CA 1
ATOM 649 C C . PHE A 1 82 ? 17.870 -10.626 -18.135 1.00 95.88 82 PHE A C 1
ATOM 651 O O . PHE A 1 82 ? 18.815 -10.748 -18.909 1.00 95.88 82 PHE A O 1
ATOM 658 N N . GLY A 1 83 ? 18.048 -10.487 -16.816 1.00 95.88 83 GLY A N 1
ATOM 659 C CA . GLY A 1 83 ? 19.374 -10.433 -16.189 1.00 95.88 83 GLY A CA 1
ATOM 660 C C . GLY A 1 83 ? 20.157 -9.153 -16.507 1.00 95.88 83 GLY A C 1
ATOM 661 O O . GLY A 1 83 ? 21.380 -9.189 -16.601 1.00 95.88 83 GLY A O 1
ATOM 662 N N . MET A 1 84 ? 19.465 -8.026 -16.704 1.00 97.44 84 MET A N 1
ATOM 663 C CA . MET A 1 84 ? 20.053 -6.714 -17.006 1.00 97.44 84 MET A CA 1
ATOM 664 C C . MET A 1 84 ? 20.212 -5.888 -15.722 1.00 97.44 84 MET A C 1
ATOM 666 O O . MET A 1 84 ? 19.473 -4.927 -15.492 1.00 97.44 84 MET A O 1
ATOM 670 N N . TYR A 1 85 ? 21.149 -6.290 -14.866 1.00 96.38 85 TYR A N 1
ATOM 671 C CA . TYR A 1 85 ? 21.247 -5.808 -13.485 1.00 96.38 85 TYR A CA 1
ATOM 672 C C . TYR A 1 85 ? 21.398 -4.287 -13.356 1.00 96.38 85 TYR A C 1
ATOM 674 O O . TYR A 1 85 ? 20.720 -3.678 -12.532 1.00 96.38 85 TYR A O 1
ATOM 682 N N . GLU A 1 86 ? 22.218 -3.647 -14.190 1.00 96.81 86 GLU A N 1
ATOM 683 C CA . GLU A 1 86 ? 22.442 -2.197 -14.129 1.00 96.81 86 GLU A CA 1
ATOM 684 C C . GLU A 1 86 ? 21.170 -1.410 -14.480 1.00 96.81 86 GLU A C 1
ATOM 686 O O . GLU A 1 86 ? 20.881 -0.363 -13.897 1.00 96.81 86 GLU A O 1
ATOM 691 N N . ILE A 1 87 ? 20.379 -1.932 -15.422 1.00 97.38 87 ILE A N 1
ATOM 692 C CA . ILE A 1 87 ? 19.104 -1.330 -15.824 1.00 97.38 87 ILE A CA 1
ATOM 693 C C . ILE A 1 87 ? 18.049 -1.544 -14.745 1.00 97.38 87 ILE A C 1
ATOM 695 O O . ILE A 1 87 ? 17.291 -0.619 -14.444 1.00 97.38 87 ILE A O 1
ATOM 699 N N . GLU A 1 88 ? 17.997 -2.742 -14.161 1.00 96.69 88 GLU A N 1
ATOM 700 C CA . GLU A 1 88 ? 17.106 -3.046 -13.045 1.00 96.69 88 GLU A CA 1
ATOM 701 C C . GLU A 1 88 ? 17.388 -2.111 -11.867 1.00 96.69 88 GLU A C 1
ATOM 703 O O . GLU A 1 88 ? 16.463 -1.470 -11.365 1.00 96.69 88 GLU A O 1
ATOM 708 N N . GLU A 1 89 ? 18.654 -1.980 -11.463 1.00 95.38 89 GLU A N 1
ATOM 709 C CA . GLU A 1 89 ? 19.069 -1.125 -10.352 1.00 95.38 89 GLU A CA 1
ATOM 710 C C . GLU A 1 89 ? 18.695 0.340 -10.608 1.00 95.38 89 GLU A C 1
ATOM 712 O O . GLU A 1 89 ? 18.067 0.983 -9.757 1.00 95.38 89 GLU A O 1
ATOM 717 N N . TRP A 1 90 ? 19.005 0.857 -11.801 1.00 95.56 90 TRP A N 1
ATOM 718 C CA . TRP A 1 90 ? 18.637 2.217 -12.188 1.00 95.56 90 TRP A CA 1
ATOM 719 C C . TRP A 1 90 ? 17.118 2.430 -12.148 1.00 95.56 90 TRP A C 1
ATOM 721 O O . TRP A 1 90 ? 16.640 3.382 -11.519 1.00 95.56 90 TRP A O 1
ATOM 731 N N . ALA A 1 91 ? 16.344 1.546 -12.781 1.00 95.88 91 ALA A N 1
ATOM 732 C CA . ALA A 1 91 ? 14.893 1.682 -12.870 1.00 95.88 91 ALA A CA 1
ATOM 733 C C . ALA A 1 91 ? 14.236 1.549 -11.493 1.00 95.88 91 ALA A C 1
ATOM 735 O O . ALA A 1 91 ? 13.327 2.314 -11.165 1.00 95.88 91 ALA A O 1
ATOM 736 N N . LEU A 1 92 ? 14.735 0.641 -10.651 1.00 94.56 92 LEU A N 1
ATOM 737 C CA . LEU A 1 92 ? 14.283 0.472 -9.276 1.00 94.56 92 LEU A CA 1
ATOM 738 C C . LEU A 1 92 ? 14.572 1.715 -8.426 1.00 94.56 92 LEU A C 1
ATOM 740 O O . LEU A 1 92 ? 13.724 2.123 -7.628 1.00 94.56 92 LEU A O 1
ATOM 744 N N . ALA A 1 93 ? 15.731 2.354 -8.603 1.00 92.94 93 ALA A N 1
ATOM 745 C CA . ALA A 1 93 ? 16.046 3.603 -7.918 1.00 92.94 93 ALA A CA 1
ATOM 746 C C . ALA A 1 93 ? 15.057 4.718 -8.298 1.00 92.94 93 ALA A C 1
ATOM 748 O O . ALA A 1 93 ? 14.538 5.404 -7.412 1.00 92.94 93 ALA A O 1
ATOM 749 N N . GLN A 1 94 ? 14.728 4.868 -9.588 1.00 92.62 94 GLN A N 1
ATOM 750 C CA . GLN A 1 94 ? 13.717 5.842 -10.024 1.00 92.62 94 GLN A CA 1
ATOM 751 C C . GLN A 1 94 ? 12.316 5.480 -9.519 1.00 92.62 94 GLN A C 1
ATOM 753 O O . GLN A 1 94 ? 11.596 6.336 -9.005 1.00 92.62 94 GLN A O 1
ATOM 758 N N . PHE A 1 95 ? 11.946 4.203 -9.581 1.00 92.56 95 PHE A N 1
ATOM 759 C CA . PHE A 1 95 ? 10.679 3.694 -9.064 1.00 92.56 95 PHE A CA 1
ATOM 760 C C . PHE A 1 95 ? 10.491 4.022 -7.573 1.00 92.56 95 PHE A C 1
ATOM 762 O O . PHE A 1 95 ? 9.454 4.557 -7.172 1.00 92.56 95 PHE A O 1
ATOM 769 N N . ARG A 1 96 ? 11.524 3.805 -6.752 1.00 91.25 96 ARG A N 1
ATOM 770 C CA . ARG A 1 96 ? 11.525 4.159 -5.321 1.00 91.25 96 ARG A CA 1
ATOM 771 C C . ARG A 1 96 ? 11.451 5.669 -5.090 1.00 91.25 96 ARG A C 1
ATOM 773 O O . ARG A 1 96 ? 10.728 6.112 -4.196 1.00 91.25 96 ARG A O 1
ATOM 780 N N . LYS A 1 97 ? 12.132 6.479 -5.910 1.00 88.75 97 LYS A N 1
ATOM 781 C CA . LYS A 1 97 ? 11.993 7.948 -5.866 1.00 88.75 97 LYS A CA 1
ATOM 782 C C . LYS A 1 97 ? 10.549 8.374 -6.122 1.00 88.75 97 LYS A C 1
ATOM 784 O O . LYS A 1 97 ? 10.048 9.242 -5.408 1.00 88.75 97 LYS A O 1
ATOM 789 N N . VAL A 1 98 ? 9.863 7.750 -7.080 1.00 88.75 98 VAL A N 1
ATOM 790 C CA . VAL A 1 98 ? 8.442 8.014 -7.354 1.00 88.75 98 VAL A CA 1
ATOM 791 C C . VAL A 1 98 ? 7.574 7.611 -6.153 1.00 88.75 98 VAL A C 1
ATOM 793 O O . VAL A 1 98 ? 6.760 8.417 -5.704 1.00 88.75 98 VAL A O 1
ATOM 796 N N . LEU A 1 99 ? 7.800 6.430 -5.566 1.00 87.94 99 LEU A N 1
ATOM 797 C CA . LEU A 1 99 ? 7.060 5.925 -4.396 1.00 87.94 99 LEU A CA 1
ATOM 798 C C . LEU A 1 99 ? 7.231 6.753 -3.110 1.00 87.94 99 LEU A C 1
ATOM 800 O O . LEU A 1 99 ? 6.380 6.681 -2.224 1.00 87.94 99 LEU A O 1
ATOM 804 N N . SER A 1 100 ? 8.284 7.568 -3.005 1.00 84.56 100 SER A N 1
ATOM 805 C CA . SER A 1 100 ? 8.593 8.345 -1.793 1.00 84.56 100 SER A CA 1
ATOM 806 C C . SER A 1 100 ? 7.510 9.355 -1.360 1.00 84.56 100 SER A C 1
ATOM 808 O O . SER A 1 100 ? 7.496 9.760 -0.185 1.00 84.56 100 SER A O 1
ATOM 810 N N . SER A 1 101 ? 6.587 9.710 -2.268 1.00 79.81 101 SER A N 1
ATOM 811 C CA . SER A 1 101 ? 5.416 10.570 -2.020 1.00 79.81 101 SER A CA 1
ATOM 812 C C . SER A 1 101 ? 4.094 9.869 -2.374 1.00 79.81 101 SER A C 1
ATOM 814 O O . SER A 1 101 ? 3.451 10.201 -3.378 1.00 79.81 101 SER A O 1
ATOM 816 N N . PRO A 1 102 ? 3.629 8.922 -1.540 1.00 76.75 102 PRO A N 1
ATOM 817 C CA . PRO A 1 102 ? 2.425 8.143 -1.826 1.00 76.75 102 PRO A CA 1
ATOM 818 C C . PRO A 1 102 ? 1.145 8.992 -1.846 1.00 76.75 102 PRO A C 1
ATOM 820 O O . PRO A 1 102 ? 0.186 8.625 -2.513 1.00 76.75 102 PRO A O 1
ATOM 823 N N . GLU A 1 103 ? 1.109 10.146 -1.175 1.00 75.38 103 GLU A N 1
ATOM 824 C CA . GLU A 1 103 ? -0.073 11.023 -1.130 1.00 75.38 103 GLU A CA 1
ATOM 825 C C . GLU A 1 103 ? -0.393 11.654 -2.485 1.00 75.38 10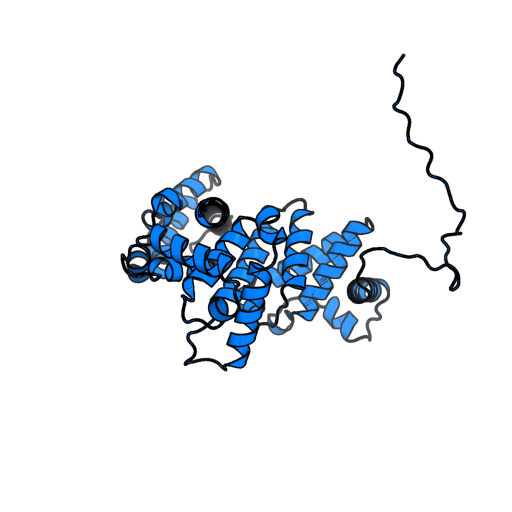3 GLU A C 1
ATOM 827 O O . GLU A 1 103 ? -1.567 11.734 -2.870 1.00 75.38 103 GLU A O 1
ATOM 832 N N . TYR A 1 104 ? 0.653 12.082 -3.200 1.00 81.12 104 TYR A N 1
ATOM 833 C CA . TYR A 1 104 ? 0.544 12.633 -4.545 1.00 81.12 104 TYR A CA 1
ATOM 834 C C . TYR A 1 104 ? 0.093 11.542 -5.513 1.00 81.12 104 TYR A C 1
ATOM 836 O O . TYR A 1 104 ? -0.928 11.681 -6.187 1.00 81.12 104 TYR A O 1
ATOM 844 N N . LEU A 1 105 ? 0.787 10.401 -5.486 1.00 82.31 105 LEU A N 1
ATOM 845 C CA . LEU A 1 105 ? 0.460 9.245 -6.313 1.00 82.31 105 LEU A CA 1
ATOM 846 C C . LEU A 1 105 ? -0.960 8.733 -6.056 1.00 82.31 105 LEU A C 1
ATOM 848 O O . LEU A 1 105 ? -1.675 8.431 -7.003 1.00 82.31 105 LEU A O 1
ATOM 852 N N . ALA A 1 106 ? -1.427 8.714 -4.807 1.00 82.69 106 ALA A N 1
ATOM 853 C CA . ALA A 1 106 ? -2.796 8.330 -4.464 1.00 82.69 106 ALA A CA 1
ATOM 854 C C . ALA A 1 106 ? -3.859 9.266 -5.073 1.00 82.69 106 ALA A C 1
ATOM 856 O O . ALA A 1 106 ? -5.033 8.906 -5.148 1.00 82.69 106 ALA A O 1
ATOM 857 N N . GLY A 1 107 ? -3.491 10.481 -5.492 1.00 82.00 107 GLY A N 1
ATOM 858 C CA . GLY A 1 107 ? -4.372 11.373 -6.251 1.00 82.00 107 GLY A CA 1
ATOM 859 C C . GLY A 1 107 ? -4.583 10.945 -7.707 1.00 82.00 107 GLY A C 1
ATOM 860 O O . GLY A 1 107 ? -5.582 11.328 -8.311 1.00 82.00 107 GLY A O 1
ATOM 861 N N . LEU A 1 108 ? -3.687 10.128 -8.258 1.00 84.44 108 LEU A N 1
ATOM 862 C CA . LEU A 1 108 ? -3.706 9.732 -9.662 1.00 84.44 108 LEU A CA 1
ATOM 863 C C . LEU A 1 108 ? -4.679 8.576 -9.935 1.00 84.44 108 LEU A C 1
ATOM 865 O O . LEU A 1 108 ? -5.169 7.909 -9.021 1.00 84.44 108 LEU A O 1
ATOM 869 N N . SER A 1 109 ? -4.963 8.345 -11.218 1.00 86.31 109 SER A N 1
ATOM 870 C CA . SER A 1 109 ? -5.766 7.205 -11.661 1.00 86.31 109 SER A CA 1
ATOM 871 C C . SER A 1 109 ? -4.917 5.936 -11.692 1.00 86.31 109 SER A C 1
ATOM 873 O O . SER A 1 109 ? -3.846 5.923 -12.305 1.00 86.31 109 SER A O 1
ATOM 875 N N . TRP A 1 110 ? -5.426 4.876 -11.065 1.00 88.44 110 TRP A N 1
ATOM 876 C CA . TRP A 1 110 ? -4.796 3.561 -10.975 1.00 88.44 110 TRP A CA 1
ATOM 877 C C . TRP A 1 110 ? -5.810 2.477 -11.309 1.00 88.44 110 TRP A C 1
ATOM 879 O O . TRP A 1 110 ? -6.939 2.540 -10.823 1.00 88.44 110 TRP A O 1
ATOM 889 N N . GLY A 1 111 ? -5.395 1.486 -12.095 1.00 91.31 111 GLY A N 1
ATOM 890 C CA . GLY A 1 111 ? -6.103 0.217 -12.189 1.00 91.31 111 GLY A CA 1
ATOM 891 C C . GLY A 1 111 ? -5.576 -0.775 -11.151 1.00 91.31 111 GLY A C 1
ATOM 892 O O . GLY A 1 111 ? -4.475 -0.625 -10.608 1.00 91.31 111 GLY A O 1
ATOM 893 N N . SER A 1 112 ? -6.391 -1.786 -10.852 1.00 93.62 112 SER A N 1
ATOM 894 C CA . SER A 1 112 ? -6.046 -2.862 -9.918 1.00 93.62 112 SER A CA 1
ATOM 895 C C . SER A 1 112 ? -4.840 -3.655 -10.418 1.00 93.62 112 SER A C 1
ATOM 897 O O . SER A 1 112 ? -3.901 -3.880 -9.657 1.00 93.62 112 SER A O 1
ATOM 899 N N . ALA A 1 113 ? -4.824 -4.002 -11.706 1.00 92.50 113 ALA A N 1
ATOM 900 C CA . ALA A 1 113 ? -3.752 -4.773 -12.326 1.00 92.50 113 ALA A CA 1
ATOM 901 C C . ALA A 1 113 ? -2.377 -4.121 -12.142 1.00 92.50 113 ALA A C 1
ATOM 903 O O . ALA A 1 113 ? -1.435 -4.800 -11.761 1.00 92.50 113 ALA A O 1
ATOM 904 N N . GLU A 1 114 ? -2.239 -2.809 -12.342 1.00 92.69 114 GLU A N 1
ATOM 905 C CA . GLU A 1 114 ? -0.916 -2.176 -12.266 1.00 92.69 114 GLU A CA 1
ATOM 906 C C . GLU A 1 114 ? -0.394 -2.047 -10.834 1.00 92.69 114 GLU A C 1
ATOM 908 O O . GLU A 1 114 ? 0.813 -2.121 -10.607 1.00 92.69 114 GLU A O 1
ATOM 913 N N . LEU A 1 115 ? -1.290 -1.885 -9.858 1.00 94.81 115 LEU A N 1
ATOM 914 C CA . LEU A 1 115 ? -0.923 -1.889 -8.441 1.00 94.81 115 LEU A CA 1
ATOM 915 C C . LEU A 1 115 ? -0.534 -3.295 -7.965 1.00 94.81 115 LEU A C 1
ATOM 917 O O . LEU A 1 115 ? 0.377 -3.434 -7.149 1.00 94.81 115 LEU A O 1
ATOM 921 N N . LEU A 1 116 ? -1.197 -4.330 -8.485 1.00 95.06 116 LEU A N 1
ATOM 922 C CA . LEU A 1 116 ? -0.877 -5.723 -8.183 1.00 95.06 116 LEU A CA 1
ATOM 923 C C . LEU A 1 116 ? 0.409 -6.184 -8.879 1.00 95.06 116 LEU A C 1
ATOM 925 O O . LEU A 1 116 ? 1.225 -6.819 -8.219 1.00 95.06 116 LEU A O 1
ATOM 929 N N . ASP A 1 117 ? 0.646 -5.787 -10.133 1.00 94.00 117 ASP A N 1
ATOM 930 C CA . ASP A 1 117 ? 1.913 -6.023 -10.844 1.00 94.00 117 ASP A CA 1
ATOM 931 C C . ASP A 1 117 ? 3.085 -5.397 -10.055 1.00 94.00 117 ASP A C 1
ATOM 933 O O . ASP A 1 117 ? 4.130 -6.021 -9.864 1.00 94.00 117 ASP A O 1
ATOM 937 N N . ALA A 1 118 ? 2.902 -4.178 -9.524 1.00 95.50 118 ALA A N 1
ATOM 938 C CA . ALA A 1 118 ? 3.903 -3.517 -8.683 1.00 95.50 118 ALA A CA 1
ATOM 939 C C . ALA A 1 118 ? 4.205 -4.317 -7.406 1.00 95.50 118 ALA A C 1
ATOM 941 O O . ALA A 1 118 ? 5.365 -4.467 -7.015 1.00 95.50 118 ALA A O 1
ATOM 942 N N . LEU A 1 119 ? 3.153 -4.818 -6.757 1.00 95.38 119 LEU A N 1
ATOM 943 C CA . LEU A 1 119 ? 3.238 -5.601 -5.529 1.00 95.38 119 LEU A CA 1
ATOM 944 C C . LEU A 1 119 ? 3.861 -6.983 -5.755 1.00 95.38 119 LEU A C 1
ATOM 946 O O . LEU A 1 119 ? 4.550 -7.506 -4.883 1.00 95.38 119 LEU A O 1
ATOM 950 N N . GLU A 1 120 ? 3.606 -7.604 -6.902 1.00 94.50 120 GLU A N 1
ATOM 951 C CA . GLU A 1 120 ? 4.239 -8.862 -7.287 1.00 94.50 120 GLU A CA 1
ATOM 952 C C . GLU A 1 120 ? 5.731 -8.650 -7.543 1.00 94.50 120 GLU A C 1
ATOM 954 O O . GLU A 1 120 ? 6.560 -9.357 -6.969 1.00 94.50 120 GLU A O 1
ATOM 959 N N . TYR A 1 121 ? 6.082 -7.611 -8.303 1.00 94.81 121 TYR A N 1
ATOM 960 C CA . TYR A 1 121 ? 7.476 -7.264 -8.558 1.00 94.81 121 TYR A CA 1
ATOM 961 C C . TYR A 1 121 ? 8.252 -6.967 -7.267 1.00 94.81 121 TYR A C 1
ATOM 963 O O . TYR A 1 121 ? 9.368 -7.457 -7.090 1.00 94.81 121 TYR A O 1
ATOM 971 N N . SER A 1 122 ? 7.667 -6.235 -6.311 1.00 95.19 122 SER A N 1
ATOM 972 C CA . SER A 1 122 ? 8.354 -5.911 -5.052 1.00 95.19 122 SER A CA 1
ATOM 973 C C . SER A 1 122 ? 8.712 -7.140 -4.212 1.00 95.19 122 SER A C 1
ATOM 975 O O . SER A 1 122 ? 9.655 -7.081 -3.420 1.00 95.19 122 SER A O 1
ATOM 977 N N . LYS A 1 123 ? 8.010 -8.265 -4.397 1.00 92.94 123 LYS A N 1
ATOM 978 C CA . LYS A 1 123 ? 8.311 -9.542 -3.728 1.00 92.94 123 LYS A CA 1
ATOM 979 C C . LYS A 1 123 ? 9.522 -10.259 -4.325 1.00 92.94 123 LYS A C 1
ATOM 981 O O . LYS A 1 123 ? 10.064 -11.139 -3.660 1.00 92.94 123 LYS A O 1
ATOM 986 N N . LEU A 1 124 ? 9.954 -9.902 -5.534 1.00 92.69 124 LEU A N 1
ATOM 987 C CA . LEU A 1 124 ? 11.133 -10.488 -6.182 1.00 92.69 124 LEU A CA 1
ATOM 988 C C . LEU A 1 124 ? 12.446 -9.864 -5.688 1.00 92.69 124 LEU A C 1
ATOM 990 O O . LEU A 1 124 ? 13.479 -10.529 -5.698 1.00 92.69 124 LEU A O 1
ATOM 994 N N . LEU A 1 125 ? 12.395 -8.623 -5.198 1.00 91.44 125 LEU A N 1
ATOM 995 C CA . LEU A 1 125 ? 13.564 -7.846 -4.778 1.00 91.44 125 LEU A CA 1
ATOM 996 C C . LEU A 1 125 ? 14.304 -8.471 -3.582 1.00 91.44 125 LEU A C 1
ATOM 998 O O . LEU A 1 125 ? 13.768 -9.319 -2.875 1.00 91.44 125 LEU A O 1
ATOM 1002 N N . SER A 1 126 ? 15.535 -8.036 -3.309 1.00 79.69 126 SER A N 1
ATOM 1003 C CA . SER A 1 126 ? 16.270 -8.447 -2.096 1.00 79.69 126 SER A CA 1
ATOM 1004 C C . SER A 1 126 ? 15.739 -7.750 -0.835 1.00 79.69 126 SER A C 1
ATOM 1006 O O . SER A 1 126 ? 15.591 -8.375 0.210 1.00 79.69 126 SER A O 1
ATOM 1008 N N . ASP A 1 127 ? 15.375 -6.468 -0.948 1.00 80.12 127 ASP A N 1
ATOM 1009 C CA . ASP A 1 127 ? 14.707 -5.683 0.101 1.00 80.12 127 ASP A CA 1
ATOM 1010 C C . ASP A 1 127 ? 13.186 -5.686 -0.118 1.00 80.12 127 ASP A C 1
ATOM 1012 O O . ASP A 1 127 ? 12.564 -4.703 -0.536 1.00 80.12 127 ASP A O 1
ATOM 1016 N N . ARG A 1 128 ? 12.595 -6.866 0.077 1.00 80.38 128 ARG A N 1
ATOM 1017 C CA . ARG A 1 128 ? 11.178 -7.125 -0.224 1.00 80.38 128 ARG A CA 1
ATOM 1018 C C . ARG A 1 128 ? 10.253 -6.285 0.637 1.00 80.38 128 ARG A C 1
ATOM 1020 O O . ARG A 1 128 ? 9.198 -5.868 0.168 1.00 80.38 128 ARG A O 1
ATOM 1027 N N . SER A 1 129 ? 10.604 -6.072 1.902 1.00 84.19 129 SER A N 1
ATOM 1028 C CA . SER A 1 129 ? 9.677 -5.550 2.904 1.00 84.19 129 SER A CA 1
ATOM 1029 C C . SER A 1 129 ? 9.422 -4.054 2.735 1.00 84.19 129 SER A C 1
ATOM 1031 O O . SER A 1 129 ? 8.257 -3.659 2.714 1.00 84.19 129 SER A O 1
ATOM 1033 N N . ASP A 1 130 ? 10.451 -3.225 2.539 1.00 89.44 130 ASP A N 1
ATOM 1034 C CA . ASP A 1 130 ? 10.271 -1.768 2.454 1.00 89.44 130 ASP A CA 1
ATOM 1035 C C . ASP A 1 130 ? 9.500 -1.357 1.190 1.00 89.44 130 ASP A C 1
ATOM 1037 O O . ASP A 1 130 ? 8.501 -0.641 1.269 1.00 89.44 130 ASP A O 1
ATOM 1041 N N . THR A 1 131 ? 9.885 -1.876 0.018 1.00 91.56 131 THR A N 1
ATOM 1042 C CA . THR A 1 131 ? 9.202 -1.523 -1.245 1.00 91.56 131 THR A CA 1
ATOM 1043 C C . THR A 1 131 ? 7.755 -2.034 -1.260 1.00 91.56 131 THR A C 1
ATOM 1045 O O . THR A 1 131 ? 6.843 -1.300 -1.646 1.00 91.56 131 THR A O 1
ATOM 1048 N N . THR A 1 132 ? 7.515 -3.249 -0.754 1.00 94.38 132 THR A N 1
ATOM 1049 C CA . THR A 1 132 ? 6.158 -3.802 -0.599 1.00 94.38 132 THR A CA 1
ATOM 1050 C C . THR A 1 132 ? 5.303 -2.933 0.326 1.00 94.38 132 THR A C 1
ATOM 1052 O O . THR A 1 132 ? 4.164 -2.608 -0.014 1.00 94.38 132 THR A O 1
ATOM 1055 N N . ARG A 1 133 ? 5.845 -2.485 1.467 1.00 92.56 133 ARG A N 1
ATOM 1056 C CA . ARG A 1 133 ? 5.149 -1.580 2.399 1.00 92.56 133 ARG A CA 1
ATOM 1057 C C . ARG A 1 133 ? 4.805 -0.241 1.768 1.00 92.56 133 ARG A C 1
ATOM 1059 O O . ARG A 1 133 ? 3.694 0.248 1.959 1.00 92.56 133 ARG A O 1
ATOM 1066 N N . GLN A 1 134 ? 5.715 0.342 0.988 1.00 90.81 134 GLN A N 1
ATOM 1067 C CA . GLN A 1 134 ? 5.447 1.594 0.275 1.00 90.81 134 GLN A CA 1
ATOM 1068 C C . GLN A 1 134 ? 4.296 1.442 -0.730 1.00 90.81 134 GLN A C 1
ATOM 1070 O O . GLN A 1 134 ? 3.403 2.291 -0.765 1.00 90.81 134 GLN A O 1
ATOM 1075 N N . ILE A 1 135 ? 4.263 0.343 -1.489 1.00 94.25 135 ILE A N 1
ATOM 1076 C CA . ILE A 1 135 ? 3.175 0.048 -2.435 1.00 94.25 135 ILE A CA 1
ATOM 1077 C C . ILE A 1 135 ? 1.853 -0.178 -1.691 1.00 94.25 135 ILE A C 1
ATOM 1079 O O . ILE A 1 135 ? 0.842 0.424 -2.053 1.00 94.25 135 ILE A O 1
ATOM 1083 N N . ARG A 1 136 ? 1.847 -0.962 -0.604 1.00 94.31 136 ARG A N 1
ATOM 1084 C CA . ARG A 1 136 ? 0.657 -1.125 0.255 1.00 94.31 136 ARG A CA 1
ATOM 1085 C C . ARG A 1 136 ? 0.167 0.217 0.799 1.00 94.31 136 ARG A C 1
ATOM 1087 O O . ARG A 1 136 ? -1.031 0.483 0.769 1.00 94.31 136 ARG A O 1
ATOM 1094 N N . GLY A 1 137 ? 1.077 1.080 1.247 1.00 91.00 137 GLY A N 1
ATOM 1095 C CA . GLY A 1 137 ? 0.766 2.428 1.725 1.00 91.00 137 GLY A CA 1
ATOM 1096 C C . GLY A 1 137 ? 0.134 3.309 0.645 1.00 91.00 137 GLY A C 1
ATOM 1097 O O . GLY A 1 137 ? -0.861 3.980 0.919 1.00 91.00 137 GLY A O 1
ATOM 1098 N N . LEU A 1 138 ? 0.651 3.262 -0.588 1.00 91.69 138 LEU A N 1
ATOM 1099 C CA . LEU A 1 138 ? 0.057 3.927 -1.752 1.00 91.69 138 LEU A CA 1
ATOM 1100 C C . LEU A 1 138 ? -1.376 3.441 -2.007 1.00 91.69 138 LEU A C 1
ATOM 1102 O O . LEU A 1 138 ? -2.292 4.261 -2.108 1.00 91.69 138 LEU A O 1
ATOM 1106 N N . ILE A 1 139 ? -1.579 2.121 -2.069 1.00 93.69 139 ILE A N 1
ATOM 1107 C CA . ILE A 1 139 ? -2.903 1.516 -2.275 1.00 93.69 139 ILE A CA 1
ATOM 1108 C C . ILE A 1 139 ? -3.852 1.934 -1.145 1.00 93.69 139 ILE A C 1
ATOM 1110 O O . ILE A 1 139 ? -4.966 2.390 -1.401 1.00 93.69 139 ILE A O 1
ATOM 1114 N N . GLY A 1 140 ? -3.385 1.869 0.103 1.00 92.25 140 GLY A N 1
ATOM 1115 C CA . GLY A 1 140 ? -4.139 2.285 1.280 1.00 92.25 140 GLY A CA 1
ATOM 1116 C C . GLY A 1 140 ? -4.575 3.746 1.223 1.00 92.25 140 GLY A C 1
ATOM 1117 O O . GLY A 1 140 ? -5.754 4.046 1.403 1.00 92.25 140 GLY A O 1
ATOM 1118 N N . CYS A 1 141 ? -3.656 4.656 0.893 1.00 89.06 141 CYS A N 1
ATOM 1119 C CA . CYS A 1 141 ? -3.965 6.075 0.720 1.00 89.06 141 CYS A CA 1
ATOM 1120 C C . CYS A 1 141 ? -4.966 6.306 -0.420 1.00 89.06 141 CYS A C 1
ATOM 1122 O O . CYS A 1 141 ? -5.863 7.139 -0.293 1.00 89.06 141 CYS A O 1
ATOM 1124 N N . ARG A 1 142 ? -4.851 5.566 -1.531 1.00 88.94 142 ARG A N 1
ATOM 1125 C CA . ARG A 1 142 ? -5.786 5.676 -2.661 1.00 88.94 142 ARG A CA 1
ATOM 1126 C C . ARG A 1 142 ? -7.202 5.259 -2.269 1.00 88.94 142 ARG A C 1
ATOM 1128 O O . ARG A 1 142 ? -8.149 5.968 -2.595 1.00 88.94 142 ARG A O 1
ATOM 1135 N N . LEU A 1 143 ? -7.339 4.139 -1.565 1.00 89.75 143 LEU A N 1
ATOM 1136 C CA . LEU A 1 143 ? -8.631 3.585 -1.147 1.00 89.75 143 LEU A CA 1
ATOM 1137 C C . LEU A 1 143 ? -9.250 4.331 0.052 1.00 89.75 143 LEU A C 1
ATOM 1139 O O . LEU A 1 143 ? -10.466 4.283 0.258 1.00 89.75 143 LEU A O 1
ATOM 1143 N N . GLN A 1 144 ? -8.439 5.045 0.837 1.00 83.06 144 GLN A N 1
ATOM 1144 C CA . GLN A 1 144 ? -8.912 5.910 1.922 1.00 83.06 144 GLN A CA 1
ATOM 1145 C C . GLN A 1 144 ? -9.503 7.230 1.413 1.00 83.06 144 GLN A C 1
ATOM 1147 O O . GLN A 1 144 ? -10.476 7.700 1.996 1.00 83.06 144 GLN A O 1
ATOM 1152 N N . LYS A 1 145 ? -9.002 7.791 0.301 1.00 72.69 145 LYS A N 1
ATOM 1153 C CA . LYS A 1 145 ? -9.531 9.023 -0.328 1.00 72.69 145 LYS A CA 1
ATOM 1154 C C . LYS A 1 145 ? -10.945 8.885 -0.921 1.00 72.69 145 LYS A C 1
ATOM 1156 O O . LYS A 1 145 ? -11.401 9.765 -1.647 1.00 72.69 145 LYS A O 1
ATOM 1161 N N . LEU A 1 146 ? -11.660 7.809 -0.611 1.00 64.44 146 LEU A N 1
ATOM 1162 C CA . LEU A 1 146 ? -13.101 7.701 -0.799 1.00 64.44 146 LEU A CA 1
ATOM 1163 C C . LEU A 1 146 ? -13.791 8.653 0.193 1.00 64.44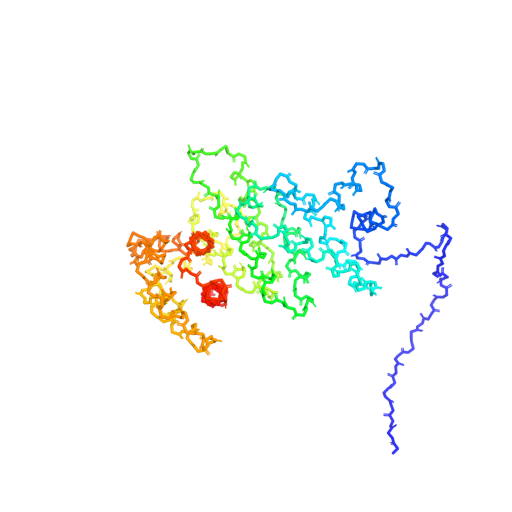 146 LEU A C 1
ATOM 1165 O O . LEU A 1 146 ? -14.216 8.274 1.280 1.00 64.44 146 LEU A O 1
ATOM 1169 N N . VAL A 1 147 ? -13.813 9.936 -0.168 1.00 54.53 147 VAL A N 1
ATOM 1170 C CA . VAL A 1 147 ? -14.462 11.005 0.598 1.00 54.53 147 VAL A CA 1
ATOM 1171 C C . VAL A 1 147 ? -15.969 10.726 0.663 1.00 54.53 147 VAL A C 1
ATOM 1173 O O . VAL A 1 147 ? -16.534 10.242 -0.325 1.00 54.53 147 VAL A O 1
ATOM 1176 N N . PRO A 1 148 ? -16.652 11.036 1.782 1.00 52.47 148 PRO A N 1
ATOM 1177 C CA . PRO A 1 148 ? -18.110 11.063 1.817 1.00 52.47 148 PRO A CA 1
ATOM 1178 C C . PRO A 1 148 ? -18.652 11.878 0.636 1.00 52.47 148 PRO A C 1
ATOM 1180 O O . PRO A 1 148 ? -18.091 12.916 0.292 1.00 52.47 148 PRO A O 1
ATOM 1183 N N . GLU A 1 149 ? -19.732 11.405 0.013 1.00 52.16 149 GLU A N 1
ATOM 1184 C CA . GLU A 1 149 ? -20.268 11.812 -1.305 1.00 52.16 149 GLU A CA 1
ATOM 1185 C C . GLU A 1 149 ? -20.531 13.322 -1.517 1.00 52.16 149 GLU A C 1
ATOM 1187 O O . GLU A 1 149 ? -20.891 13.734 -2.615 1.00 52.16 149 GLU A O 1
ATOM 1192 N N . GLN A 1 150 ? -20.332 14.163 -0.503 1.00 47.75 150 GLN A N 1
ATOM 1193 C CA . GLN A 1 150 ? -20.753 15.560 -0.473 1.00 47.75 150 GLN A CA 1
ATOM 1194 C C . GLN A 1 150 ? -19.683 16.590 -0.885 1.00 47.75 150 GLN A C 1
ATOM 1196 O O . GLN A 1 150 ? -20.050 17.739 -1.107 1.00 47.75 150 GLN A O 1
ATOM 1201 N N . ALA A 1 151 ? -18.392 16.240 -1.010 1.00 49.75 151 ALA A N 1
ATOM 1202 C CA . ALA A 1 151 ? -17.333 17.261 -1.166 1.00 49.75 151 ALA A CA 1
ATOM 1203 C C . ALA A 1 151 ? -16.416 17.141 -2.401 1.00 49.75 151 ALA A C 1
ATOM 1205 O O . ALA A 1 151 ? -15.721 18.102 -2.724 1.00 49.75 151 ALA A O 1
ATOM 1206 N N . GLN A 1 152 ? -16.399 16.016 -3.124 1.00 47.78 152 GLN A N 1
ATOM 1207 C CA . GLN A 1 152 ? -15.529 15.835 -4.296 1.00 47.78 152 GLN A CA 1
ATOM 1208 C C . GLN A 1 152 ? -16.209 14.995 -5.375 1.00 47.78 152 GLN A C 1
ATOM 1210 O O . GLN A 1 152 ? -16.906 14.031 -5.074 1.00 47.78 152 GLN A O 1
ATOM 1215 N N . GLY A 1 153 ? -16.015 15.407 -6.634 1.00 57.94 153 GLY A N 1
ATOM 1216 C CA . GLY A 1 153 ? -16.768 14.951 -7.802 1.00 57.94 153 GLY A CA 1
ATOM 1217 C C . GLY A 1 153 ? -17.051 13.447 -7.824 1.00 57.94 153 GLY A C 1
ATOM 1218 O O . GLY A 1 153 ? -16.131 12.632 -7.766 1.00 57.94 153 GLY A O 1
ATOM 1219 N N . PHE A 1 154 ? -18.336 13.111 -7.963 1.00 60.50 154 PHE A N 1
ATOM 1220 C CA . PHE A 1 154 ? -18.916 11.762 -8.014 1.00 60.50 154 PHE A CA 1
ATOM 1221 C C . PHE A 1 154 ? -18.056 10.725 -8.767 1.00 60.50 154 PHE A C 1
ATOM 1223 O O . PHE A 1 154 ? -17.888 9.596 -8.310 1.00 60.50 154 PHE A O 1
ATOM 1230 N N . LEU A 1 155 ? -17.444 11.125 -9.887 1.00 58.59 155 LEU A N 1
ATOM 1231 C CA . LEU A 1 155 ? -16.625 10.256 -10.738 1.00 58.59 155 LEU A CA 1
ATOM 1232 C C . LEU A 1 155 ? -15.320 9.768 -10.082 1.00 58.59 155 LEU A C 1
ATOM 1234 O O . LEU A 1 155 ? -14.929 8.621 -10.289 1.00 58.59 155 LEU A O 1
ATOM 1238 N N . ILE A 1 156 ? -14.644 10.600 -9.279 1.00 61.91 156 ILE A N 1
ATOM 1239 C CA . ILE A 1 156 ? -13.392 10.209 -8.599 1.00 61.91 156 ILE A CA 1
ATOM 1240 C C . ILE A 1 156 ? -13.689 9.141 -7.543 1.00 61.91 156 ILE A C 1
ATOM 1242 O O . ILE A 1 156 ? -12.931 8.182 -7.386 1.00 61.91 156 ILE A O 1
ATOM 1246 N N . ASN A 1 157 ? -14.823 9.295 -6.861 1.00 77.31 157 ASN A N 1
ATOM 1247 C CA . ASN A 1 157 ? -15.310 8.344 -5.875 1.00 77.31 157 ASN A CA 1
ATOM 1248 C C . ASN A 1 157 ? -15.660 7.001 -6.539 1.00 77.31 157 ASN A C 1
ATOM 1250 O O . ASN A 1 157 ? -15.238 5.950 -6.064 1.00 77.31 157 ASN A O 1
ATOM 1254 N N . LEU A 1 158 ? -16.322 7.032 -7.703 1.00 84.62 158 LEU A N 1
ATOM 1255 C CA . LEU A 1 158 ? -16.652 5.821 -8.454 1.00 84.62 158 LEU A CA 1
ATOM 1256 C C . LEU A 1 158 ? -15.401 5.021 -8.847 1.00 84.62 158 LEU A C 1
ATOM 1258 O O . LEU A 1 158 ? -15.332 3.838 -8.540 1.00 84.62 158 LEU A O 1
ATOM 1262 N N . ALA A 1 159 ? -14.379 5.650 -9.436 1.00 86.00 159 ALA A N 1
ATOM 1263 C CA . ALA A 1 159 ? -13.166 4.939 -9.858 1.00 86.00 159 ALA A CA 1
ATOM 1264 C C . ALA A 1 159 ? -12.432 4.244 -8.694 1.00 86.00 159 ALA A C 1
ATOM 1266 O O . ALA A 1 159 ? -11.904 3.146 -8.853 1.00 86.00 159 ALA A O 1
ATOM 1267 N N . ALA A 1 160 ? -12.397 4.863 -7.511 1.00 86.56 160 ALA A N 1
ATOM 1268 C CA . ALA A 1 160 ? -11.804 4.238 -6.332 1.00 86.56 160 ALA A CA 1
ATOM 1269 C C . ALA A 1 160 ? -12.704 3.141 -5.724 1.00 86.56 160 ALA A C 1
ATOM 1271 O O . ALA A 1 160 ? -12.172 2.163 -5.200 1.00 86.56 160 ALA A O 1
ATOM 1272 N N . LYS A 1 161 ? -14.039 3.249 -5.834 1.00 91.25 161 LYS A N 1
ATOM 1273 C CA . LYS A 1 161 ? -14.981 2.176 -5.460 1.00 91.25 161 LYS A CA 1
ATOM 1274 C C . LYS A 1 161 ? -14.846 0.962 -6.386 1.00 91.25 161 LYS A C 1
ATOM 1276 O O . LYS A 1 161 ? -14.836 -0.161 -5.893 1.00 91.25 161 LYS A O 1
ATOM 1281 N N . GLU A 1 162 ? -14.689 1.181 -7.692 1.00 93.38 162 GLU A N 1
ATOM 1282 C CA . GLU A 1 162 ? -14.400 0.117 -8.667 1.00 93.38 162 GLU A CA 1
ATOM 1283 C C . GLU A 1 162 ? -13.065 -0.566 -8.352 1.00 93.38 162 GLU A C 1
ATOM 1285 O O . GLU A 1 162 ? -13.018 -1.782 -8.215 1.00 93.38 162 GLU A O 1
ATOM 1290 N N . LEU A 1 163 ? -12.001 0.211 -8.110 1.00 93.81 163 LEU A N 1
ATOM 1291 C CA . LEU A 1 163 ? -10.702 -0.332 -7.701 1.00 93.81 163 LEU A CA 1
ATOM 1292 C C . LEU A 1 163 ? -10.803 -1.182 -6.422 1.00 93.81 163 LEU A C 1
ATOM 1294 O O . LEU A 1 163 ? -10.179 -2.240 -6.329 1.00 93.81 163 LEU A O 1
ATOM 1298 N N . LEU A 1 164 ? -11.575 -0.720 -5.432 1.00 95.44 164 LEU A N 1
ATOM 1299 C CA . LEU A 1 164 ? -11.788 -1.445 -4.181 1.00 95.44 164 LEU A CA 1
ATOM 1300 C C . LEU A 1 164 ? -12.508 -2.780 -4.415 1.00 95.44 164 LEU A C 1
ATOM 1302 O O . LEU A 1 164 ? -12.106 -3.795 -3.844 1.00 95.44 164 LEU A O 1
ATOM 1306 N N . LEU A 1 165 ? -13.548 -2.776 -5.253 1.00 95.62 165 LEU A N 1
ATOM 1307 C CA . LEU A 1 165 ? -14.265 -3.986 -5.652 1.00 95.62 165 LEU A CA 1
ATOM 1308 C C . LEU A 1 165 ? -13.333 -4.955 -6.378 1.00 95.62 165 LEU A C 1
ATOM 1310 O O . LEU A 1 165 ? -13.196 -6.087 -5.923 1.00 95.62 165 LEU A O 1
ATOM 1314 N N . ASP A 1 166 ? -12.628 -4.505 -7.416 1.00 96.25 166 ASP A N 1
ATOM 1315 C CA . ASP A 1 166 ? -11.691 -5.330 -8.185 1.00 96.25 166 ASP A CA 1
ATOM 1316 C C . ASP A 1 166 ? -10.660 -6.023 -7.281 1.00 96.25 166 ASP A C 1
ATOM 1318 O O . ASP A 1 166 ? -10.389 -7.218 -7.423 1.00 96.25 166 ASP A O 1
ATOM 1322 N N . MET A 1 167 ? -10.093 -5.289 -6.318 1.00 96.31 167 MET A N 1
ATOM 1323 C CA . MET A 1 167 ? -9.136 -5.849 -5.361 1.00 96.31 167 MET A CA 1
ATOM 1324 C C . MET A 1 167 ? -9.781 -6.858 -4.408 1.00 96.31 167 MET A C 1
ATOM 1326 O O . MET A 1 167 ? -9.168 -7.880 -4.105 1.00 96.31 167 MET A O 1
ATOM 1330 N N . TYR A 1 168 ? -11.003 -6.601 -3.939 1.00 96.56 168 TYR A N 1
ATOM 1331 C CA . TYR A 1 168 ? -11.720 -7.520 -3.053 1.00 96.56 168 TYR A CA 1
ATOM 1332 C C . TYR A 1 168 ? -12.149 -8.806 -3.769 1.00 96.56 168 TYR A C 1
ATOM 1334 O O . TYR A 1 168 ? -12.164 -9.884 -3.172 1.00 96.56 168 TYR A O 1
ATOM 1342 N N . GLU A 1 169 ? -12.491 -8.716 -5.054 1.00 95.12 169 GLU A N 1
ATOM 1343 C CA . GLU A 1 169 ? -12.878 -9.870 -5.867 1.00 95.12 169 GLU A CA 1
ATOM 1344 C C . GLU A 1 169 ? -11.686 -10.700 -6.350 1.00 95.12 169 GLU A C 1
ATOM 1346 O O . GLU A 1 169 ? -11.860 -11.865 -6.723 1.00 95.12 169 GLU A O 1
ATOM 1351 N N . ASN A 1 170 ? -10.473 -10.150 -6.288 1.00 95.19 170 ASN A N 1
ATOM 1352 C CA . ASN A 1 170 ? -9.261 -10.871 -6.631 1.00 95.19 170 ASN A CA 1
ATOM 1353 C C . ASN A 1 170 ? -8.940 -11.958 -5.588 1.00 95.19 170 ASN A C 1
ATOM 1355 O O . ASN A 1 170 ? -8.310 -11.718 -4.558 1.00 95.19 170 ASN A O 1
ATOM 1359 N N . SER A 1 171 ? -9.331 -13.195 -5.897 1.00 90.19 171 SER A N 1
ATOM 1360 C CA . SER A 1 171 ? -9.104 -14.362 -5.033 1.00 90.19 171 SER A CA 1
ATOM 1361 C C . SER A 1 171 ? -7.624 -14.654 -4.739 1.00 90.19 171 SER A C 1
ATOM 1363 O O . SER A 1 171 ? -7.304 -15.156 -3.660 1.00 90.19 171 SER A O 1
ATOM 1365 N N . ALA A 1 172 ? -6.712 -14.305 -5.652 1.00 93.31 172 ALA A N 1
ATOM 1366 C CA . ALA A 1 172 ? -5.278 -14.513 -5.473 1.00 93.31 172 ALA A CA 1
ATOM 1367 C C . ALA A 1 172 ? -4.661 -13.513 -4.484 1.00 93.31 172 ALA A C 1
ATOM 1369 O O . ALA A 1 172 ? -3.646 -13.819 -3.850 1.00 93.31 172 ALA A O 1
ATOM 1370 N N . LEU A 1 173 ? -5.272 -12.335 -4.304 1.00 94.19 173 LEU A N 1
ATOM 1371 C CA . LEU A 1 173 ? -4.760 -11.307 -3.397 1.00 94.19 173 LEU A CA 1
ATOM 1372 C C . LEU A 1 173 ? -4.684 -11.816 -1.956 1.00 94.19 173 LEU A C 1
ATOM 1374 O O . LEU A 1 173 ? -3.682 -11.611 -1.281 1.00 94.19 173 LEU A O 1
ATOM 1378 N N . LYS A 1 174 ? -5.700 -12.553 -1.506 1.00 91.94 174 LYS A N 1
ATOM 1379 C CA . LYS A 1 174 ? -5.737 -13.101 -0.149 1.00 91.94 174 LYS A CA 1
ATOM 1380 C C . LYS A 1 174 ? -4.560 -14.034 0.151 1.00 91.94 174 LYS A C 1
ATOM 1382 O O . LYS A 1 174 ? -3.978 -13.953 1.227 1.00 91.94 174 LYS A O 1
ATOM 1387 N N . GLY A 1 175 ? -4.223 -14.918 -0.790 1.00 92.31 175 GLY A N 1
ATOM 1388 C CA . GLY A 1 175 ? -3.122 -15.870 -0.627 1.00 92.31 175 GLY A CA 1
ATOM 1389 C C . GLY A 1 175 ? -1.747 -15.235 -0.832 1.00 92.31 175 GLY A C 1
ATOM 1390 O O . GLY A 1 175 ? -0.791 -15.595 -0.153 1.00 92.31 175 GLY A O 1
ATOM 1391 N N . SER A 1 176 ? -1.646 -14.277 -1.753 1.00 94.06 176 SER A N 1
ATOM 1392 C CA . SER A 1 176 ? -0.373 -13.645 -2.102 1.00 94.06 176 SER A CA 1
ATOM 1393 C C . SER A 1 176 ? 0.011 -12.486 -1.180 1.00 94.06 176 SER A C 1
ATOM 1395 O O . SER A 1 176 ? 1.204 -12.226 -1.015 1.00 94.06 176 SER A O 1
ATOM 1397 N N . ASP A 1 177 ? -0.956 -11.762 -0.612 1.00 96.31 177 ASP A N 1
ATOM 1398 C CA . ASP A 1 177 ? -0.738 -10.605 0.258 1.00 96.31 177 ASP A CA 1
ATOM 1399 C C . ASP A 1 177 ? -1.843 -10.456 1.330 1.00 96.31 177 ASP A C 1
ATOM 1401 O O . ASP A 1 177 ? -2.741 -9.613 1.212 1.00 96.31 177 ASP A O 1
ATOM 1405 N N . PRO A 1 178 ? -1.793 -11.262 2.409 1.00 95.88 178 PRO A N 1
ATOM 1406 C CA . PRO A 1 178 ? -2.791 -11.205 3.473 1.00 95.88 178 PRO A CA 1
ATOM 1407 C C . PRO A 1 178 ? -2.955 -9.822 4.131 1.00 95.88 178 PRO A C 1
ATOM 1409 O O . PRO A 1 178 ? -4.104 -9.436 4.353 1.00 95.88 178 PRO A O 1
ATOM 1412 N N . PRO A 1 179 ? -1.887 -9.041 4.418 1.00 96.94 179 PRO A N 1
ATOM 1413 C CA . PRO A 1 179 ? -2.044 -7.688 4.948 1.00 96.94 179 PRO A CA 1
ATOM 1414 C C . PRO A 1 179 ? -2.861 -6.777 4.027 1.00 96.94 179 PRO A C 1
ATOM 1416 O O . PRO A 1 179 ? -3.788 -6.109 4.484 1.00 96.94 179 PRO A O 1
ATOM 1419 N N . LEU A 1 180 ? -2.564 -6.752 2.723 1.00 96.69 180 LEU A N 1
ATOM 1420 C CA . LEU A 1 180 ? -3.312 -5.902 1.800 1.00 96.69 180 LEU A CA 1
ATOM 1421 C C . LEU A 1 180 ? -4.765 -6.366 1.661 1.00 96.69 180 LEU A C 1
ATOM 1423 O O . LEU A 1 180 ? -5.672 -5.535 1.702 1.00 96.69 180 LEU A O 1
ATOM 1427 N N . PHE A 1 181 ? -5.004 -7.677 1.554 1.00 97.25 181 PHE A N 1
ATOM 1428 C CA . PHE A 1 181 ? -6.368 -8.204 1.504 1.00 97.25 181 PHE A CA 1
ATOM 1429 C C . PHE A 1 181 ? -7.165 -7.850 2.763 1.00 97.25 181 PHE A C 1
ATOM 1431 O O . PHE A 1 181 ? -8.316 -7.437 2.662 1.00 97.25 181 PHE A O 1
ATOM 1438 N N . GLY A 1 182 ? -6.561 -7.954 3.948 1.00 97.00 182 GLY A N 1
ATOM 1439 C CA . GLY A 1 182 ? -7.211 -7.585 5.203 1.00 97.00 182 GLY A CA 1
ATOM 1440 C C . GLY A 1 182 ? -7.591 -6.109 5.274 1.00 97.00 182 GLY A C 1
ATOM 1441 O O . GLY A 1 182 ? -8.673 -5.772 5.759 1.00 97.00 182 GLY A O 1
ATOM 1442 N N . PHE A 1 183 ? -6.747 -5.226 4.735 1.00 97.19 183 PHE A N 1
ATOM 1443 C CA . PHE A 1 183 ? -7.086 -3.814 4.574 1.00 97.19 183 PHE A CA 1
ATOM 1444 C C . PHE A 1 183 ? -8.246 -3.613 3.586 1.00 97.19 183 PHE A C 1
ATOM 1446 O O . PHE A 1 183 ? -9.197 -2.899 3.902 1.00 97.19 183 PHE A O 1
ATOM 1453 N N . VAL A 1 184 ? -8.210 -4.265 2.420 1.00 97.00 184 VAL A N 1
ATOM 1454 C CA . VAL A 1 184 ? -9.281 -4.210 1.406 1.00 97.00 184 VAL A CA 1
ATOM 1455 C C . VAL A 1 184 ? -10.611 -4.709 1.981 1.00 97.00 184 VAL A C 1
ATOM 1457 O O . VAL A 1 184 ? -11.636 -4.046 1.831 1.00 97.00 184 VAL A O 1
ATOM 1460 N N . PHE A 1 185 ? -10.594 -5.822 2.713 1.00 96.88 185 PHE A N 1
ATOM 1461 C CA . PHE A 1 185 ? -11.742 -6.351 3.447 1.00 96.88 185 PHE A CA 1
ATOM 1462 C C . PHE A 1 185 ? -12.290 -5.335 4.456 1.00 96.88 185 PHE A C 1
ATOM 1464 O O . PHE A 1 185 ? -13.489 -5.057 4.460 1.00 96.88 185 PHE A O 1
ATOM 1471 N N . CYS A 1 186 ? -11.417 -4.733 5.270 1.00 96.06 186 CYS A N 1
ATOM 1472 C CA . CYS A 1 186 ? -11.793 -3.687 6.220 1.00 96.06 186 CYS A CA 1
ATOM 1473 C C . CYS A 1 186 ? -12.435 -2.485 5.509 1.00 96.06 186 CYS A C 1
ATOM 1475 O O . CYS A 1 186 ? -13.433 -1.940 5.983 1.00 96.06 186 CYS A O 1
ATOM 1477 N N . ALA A 1 187 ? -11.890 -2.082 4.359 1.00 95.81 187 ALA A N 1
ATOM 1478 C CA . ALA A 1 187 ? -12.416 -0.979 3.568 1.00 95.81 187 ALA A CA 1
ATOM 1479 C C . ALA A 1 187 ? -13.809 -1.299 3.003 1.00 95.81 187 ALA A C 1
ATOM 1481 O O . ALA A 1 187 ? -14.723 -0.502 3.198 1.00 95.81 187 ALA A O 1
ATOM 1482 N N . VAL A 1 188 ? -14.015 -2.476 2.406 1.00 96.12 188 VAL A N 1
ATOM 1483 C CA . VAL A 1 188 ? -15.339 -2.927 1.934 1.00 96.12 188 VAL A CA 1
ATOM 1484 C C . VAL A 1 188 ? -16.349 -3.010 3.080 1.00 96.12 188 VAL A C 1
ATOM 1486 O O . VAL A 1 188 ? -17.478 -2.539 2.942 1.00 96.12 188 VAL A O 1
ATOM 1489 N N . LEU A 1 189 ? -15.956 -3.571 4.226 1.00 96.00 189 LEU A N 1
ATOM 1490 C CA . LEU A 1 189 ? -16.821 -3.681 5.402 1.00 96.00 189 LEU A CA 1
ATOM 1491 C C . LEU A 1 189 ? -17.264 -2.297 5.898 1.00 96.00 189 LEU A C 1
ATOM 1493 O O . LEU A 1 189 ? -18.443 -2.102 6.184 1.00 96.00 189 LEU A O 1
ATOM 1497 N N . SER A 1 190 ? -16.344 -1.327 5.932 1.00 95.19 190 SER A N 1
ATOM 1498 C CA . SER A 1 190 ? -16.613 0.036 6.414 1.00 95.19 190 SER A CA 1
ATOM 1499 C C . SER A 1 190 ? -17.662 0.808 5.607 1.00 95.19 190 SER A C 1
ATOM 1501 O O . SER A 1 190 ? -18.272 1.732 6.132 1.00 95.19 190 SER A O 1
ATOM 1503 N N . GLU A 1 191 ? -17.888 0.437 4.345 1.00 93.50 191 GLU A N 1
ATOM 1504 C CA . GLU A 1 191 ? -18.885 1.082 3.479 1.00 93.50 191 GLU A CA 1
ATOM 1505 C C . GLU A 1 191 ? -20.322 0.746 3.910 1.00 93.50 191 GLU A C 1
ATOM 1507 O O . GLU A 1 191 ? -21.251 1.516 3.670 1.00 93.50 191 GLU A O 1
ATOM 1512 N N . GLY A 1 192 ? -20.511 -0.394 4.580 1.00 93.12 192 GLY A N 1
ATOM 1513 C CA . GLY A 1 192 ? -21.799 -0.832 5.102 1.00 93.12 192 GLY A CA 1
ATOM 1514 C C . GLY A 1 192 ? -22.783 -1.345 4.045 1.00 93.12 192 GLY A C 1
ATOM 1515 O O . GLY A 1 192 ? -22.637 -1.157 2.835 1.00 93.12 192 GLY A O 1
ATOM 1516 N N . TYR A 1 193 ? -23.842 -1.998 4.527 1.00 94.25 193 TYR A N 1
ATOM 1517 C CA . TYR A 1 193 ? -24.759 -2.794 3.702 1.00 94.25 193 TYR A CA 1
ATOM 1518 C C . TYR A 1 193 ? -25.600 -2.020 2.684 1.00 94.25 193 TYR A C 1
ATOM 1520 O O . TYR A 1 193 ? -26.123 -2.620 1.747 1.00 94.25 193 TYR A O 1
ATOM 1528 N N . ARG A 1 194 ? -25.745 -0.704 2.860 1.00 91.19 194 ARG A N 1
ATOM 1529 C CA . ARG A 1 194 ? -26.481 0.167 1.927 1.00 91.19 194 ARG A CA 1
ATOM 1530 C C . ARG A 1 194 ? -25.594 0.749 0.827 1.00 91.19 194 ARG A C 1
ATOM 1532 O O . ARG A 1 194 ? -26.092 1.489 -0.014 1.00 91.19 194 ARG A O 1
ATOM 1539 N N . SER A 1 195 ? -24.294 0.464 0.848 1.00 92.56 195 SER A N 1
ATOM 1540 C CA . SER A 1 195 ? -23.353 1.035 -0.109 1.00 92.56 195 SER A CA 1
ATOM 1541 C C . SER A 1 195 ? -23.489 0.432 -1.505 1.00 92.56 195 SER A C 1
ATOM 1543 O O . SER A 1 195 ? -23.873 -0.726 -1.688 1.00 92.56 195 SER A O 1
ATOM 1545 N N . PHE A 1 196 ? -23.065 1.219 -2.497 1.00 91.56 196 PHE A N 1
ATOM 1546 C CA . PHE A 1 196 ? -22.870 0.767 -3.875 1.00 91.56 196 PHE A CA 1
ATOM 1547 C C . PHE A 1 196 ? -21.995 -0.492 -3.958 1.00 91.56 196 PHE A C 1
ATOM 1549 O O . PHE A 1 196 ? -22.292 -1.407 -4.721 1.00 91.56 196 PHE A O 1
ATOM 1556 N N . ILE A 1 197 ? -20.939 -0.553 -3.142 1.00 94.25 197 ILE A N 1
ATOM 1557 C CA . ILE A 1 197 ? -20.003 -1.678 -3.114 1.00 94.25 197 ILE A CA 1
ATOM 1558 C C . ILE A 1 197 ? -20.741 -2.959 -2.737 1.00 94.25 197 ILE A C 1
ATOM 1560 O O . ILE A 1 197 ? -20.690 -3.936 -3.477 1.00 94.25 197 ILE A O 1
ATOM 1564 N N . TRP A 1 198 ? -21.501 -2.946 -1.641 1.00 95.25 198 TRP A N 1
ATOM 1565 C CA . TRP A 1 198 ? -22.230 -4.133 -1.194 1.00 95.25 198 TRP A CA 1
ATOM 1566 C C . TRP A 1 198 ? -23.317 -4.561 -2.174 1.00 95.25 198 TRP A C 1
ATOM 1568 O O . TRP A 1 198 ? -23.525 -5.761 -2.351 1.00 95.25 198 TRP A O 1
ATOM 1578 N N . ALA A 1 199 ? -23.975 -3.613 -2.844 1.00 96.19 199 ALA A N 1
ATOM 1579 C CA . ALA A 1 199 ? -24.984 -3.917 -3.856 1.00 96.19 199 ALA A CA 1
ATOM 1580 C C . ALA A 1 199 ? -24.430 -4.753 -5.027 1.00 96.19 199 ALA A C 1
ATOM 1582 O O . ALA A 1 199 ? -25.182 -5.508 -5.641 1.00 96.19 199 ALA A O 1
ATOM 1583 N N . ARG A 1 200 ? -23.123 -4.660 -5.308 1.00 96.94 200 ARG A N 1
ATOM 1584 C CA . ARG A 1 200 ? -22.445 -5.426 -6.367 1.00 96.94 200 ARG A CA 1
ATOM 1585 C C . ARG A 1 200 ? -21.898 -6.780 -5.914 1.00 96.94 200 ARG A C 1
ATOM 1587 O O . ARG A 1 200 ? -21.468 -7.565 -6.753 1.00 96.94 200 ARG A O 1
ATOM 1594 N N . LEU A 1 201 ? -21.924 -7.078 -4.616 1.00 96.31 201 LEU A N 1
ATOM 1595 C CA . LEU A 1 201 ? -21.412 -8.336 -4.079 1.00 96.31 201 LEU A CA 1
ATOM 1596 C C . LEU A 1 201 ? -22.449 -9.464 -4.152 1.00 96.31 201 LEU A C 1
ATOM 1598 O O . LEU A 1 201 ? -23.659 -9.271 -3.978 1.00 96.31 201 LEU A O 1
ATOM 1602 N N . THR A 1 202 ? -21.953 -10.692 -4.316 1.00 96.19 202 THR A N 1
ATOM 1603 C CA . THR A 1 202 ? -22.781 -11.900 -4.229 1.00 96.19 202 THR A CA 1
ATOM 1604 C C . THR A 1 202 ? -23.438 -12.026 -2.850 1.00 96.19 202 THR A C 1
ATOM 1606 O O . THR A 1 202 ? -22.990 -11.440 -1.861 1.00 96.19 202 THR A O 1
ATOM 1609 N N . VAL A 1 203 ? -24.528 -12.796 -2.770 1.00 95.69 203 VAL A N 1
ATOM 1610 C CA . VAL A 1 203 ? -25.248 -13.035 -1.505 1.00 95.69 203 VAL A CA 1
ATOM 1611 C C . VAL A 1 203 ? -24.320 -13.632 -0.439 1.00 95.69 203 VAL A C 1
ATOM 1613 O O . VAL A 1 203 ? -24.318 -13.157 0.692 1.00 95.69 203 VAL A O 1
ATOM 1616 N N . ASP A 1 204 ? -23.475 -14.597 -0.815 1.00 94.25 204 ASP A N 1
ATOM 1617 C CA . ASP A 1 204 ? -22.490 -15.227 0.077 1.00 94.25 204 ASP A CA 1
ATOM 1618 C C . ASP A 1 204 ? -21.483 -14.214 0.654 1.00 94.25 204 ASP A C 1
ATOM 1620 O O . ASP A 1 204 ? -21.286 -14.145 1.868 1.00 94.25 204 ASP A O 1
ATOM 1624 N N . LYS A 1 205 ? -20.901 -13.355 -0.195 1.00 94.50 205 LYS A N 1
ATOM 1625 C CA . LYS A 1 205 ? -19.963 -12.312 0.252 1.00 94.50 205 LYS A CA 1
ATOM 1626 C C . LYS A 1 205 ? -20.635 -11.319 1.207 1.00 94.50 205 LYS A C 1
ATOM 1628 O O . LYS A 1 205 ? -20.051 -10.956 2.226 1.00 94.50 205 LYS A O 1
ATOM 1633 N N . ARG A 1 206 ? -21.879 -10.913 0.922 1.00 95.94 206 ARG A N 1
ATOM 1634 C CA . ARG A 1 206 ? -22.658 -10.033 1.814 1.00 95.94 206 ARG A CA 1
ATOM 1635 C C . ARG A 1 206 ? -22.941 -10.686 3.166 1.00 95.94 206 ARG A C 1
ATOM 1637 O O . ARG A 1 206 ? -22.790 -10.023 4.187 1.00 95.94 206 ARG A O 1
ATOM 1644 N N . ALA A 1 207 ? -23.306 -11.967 3.188 1.00 94.81 207 ALA A N 1
ATOM 1645 C CA . ALA A 1 207 ? -23.537 -12.704 4.430 1.00 94.81 207 ALA A CA 1
ATOM 1646 C C . ALA A 1 207 ? -22.271 -12.756 5.305 1.00 94.81 207 ALA A C 1
ATOM 1648 O O . ALA A 1 207 ? -22.340 -12.478 6.503 1.00 94.81 207 ALA A O 1
ATOM 1649 N N . LYS A 1 208 ? -21.102 -13.002 4.696 1.00 93.88 208 LYS A N 1
ATOM 1650 C CA . LYS A 1 208 ? -19.802 -12.965 5.389 1.00 93.88 208 LYS A CA 1
ATOM 1651 C C . LYS A 1 208 ? -19.499 -11.595 5.988 1.00 93.88 208 LYS A C 1
ATOM 1653 O O . LYS A 1 208 ? -19.098 -11.516 7.145 1.00 93.88 208 LYS A O 1
ATOM 1658 N N . LEU A 1 209 ? -19.730 -10.516 5.239 1.00 95.44 209 LEU A N 1
ATOM 1659 C CA . LEU A 1 209 ? -19.519 -9.154 5.740 1.00 95.44 209 LEU A CA 1
ATOM 1660 C C . LEU A 1 209 ? -20.473 -8.800 6.891 1.00 95.44 209 LEU A C 1
ATOM 1662 O O . LEU A 1 209 ? -20.040 -8.184 7.860 1.00 95.44 209 LEU A O 1
ATOM 1666 N N . LEU A 1 210 ? -21.742 -9.222 6.834 1.00 95.31 210 LEU A N 1
ATOM 1667 C CA . LEU A 1 210 ? -22.697 -9.020 7.934 1.00 95.31 210 LEU A CA 1
ATOM 1668 C C . LEU A 1 210 ? -22.250 -9.727 9.213 1.00 95.31 210 LEU A C 1
ATOM 1670 O O . LEU A 1 210 ? -22.244 -9.127 10.285 1.00 95.31 210 LEU A O 1
ATOM 1674 N N . ALA A 1 211 ? -21.844 -10.988 9.108 1.00 94.88 211 ALA A N 1
ATOM 1675 C CA . ALA A 1 211 ? -21.360 -11.734 10.260 1.00 94.88 211 ALA A CA 1
ATOM 1676 C C . ALA A 1 211 ? -20.036 -11.163 10.800 1.00 94.88 211 ALA A C 1
ATOM 1678 O O . ALA A 1 211 ? -19.862 -11.060 12.015 1.00 94.88 211 ALA A O 1
ATOM 1679 N N . ALA A 1 212 ? -19.139 -10.699 9.924 1.00 95.12 212 ALA A N 1
ATOM 1680 C CA . ALA A 1 212 ? -17.926 -10.010 10.345 1.00 95.12 212 ALA A CA 1
ATOM 1681 C C . ALA A 1 212 ? -18.236 -8.700 11.075 1.00 95.12 212 ALA A C 1
ATOM 1683 O O . ALA A 1 212 ? -17.600 -8.407 12.082 1.00 95.12 212 ALA A O 1
ATOM 1684 N N . GLN A 1 213 ? -19.232 -7.935 10.614 1.00 95.06 213 GLN A N 1
ATOM 1685 C CA . GLN A 1 213 ? -19.681 -6.717 11.288 1.00 95.06 213 GLN A CA 1
ATOM 1686 C C . GLN A 1 213 ? -20.143 -7.006 12.721 1.00 95.06 213 GLN A C 1
ATOM 1688 O O . GLN A 1 213 ? -19.802 -6.240 13.619 1.00 95.06 213 GLN A O 1
ATOM 1693 N N . VAL A 1 214 ? -20.890 -8.096 12.936 1.00 94.69 214 VAL A N 1
ATOM 1694 C CA . VAL A 1 214 ? -21.345 -8.508 14.276 1.00 94.69 214 VAL A CA 1
ATOM 1695 C C . VAL A 1 214 ? -20.158 -8.856 15.170 1.00 94.69 214 VAL A C 1
ATOM 1697 O O . VAL A 1 214 ? -20.091 -8.370 16.291 1.00 94.69 214 VAL A O 1
ATOM 1700 N N . TYR A 1 215 ? -19.201 -9.648 14.679 1.00 94.31 215 TYR A N 1
ATOM 1701 C CA . TYR A 1 215 ? -18.036 -10.029 15.483 1.00 94.31 215 TYR A CA 1
ATOM 1702 C C . TYR A 1 215 ? -17.131 -8.824 15.793 1.00 94.31 215 TYR A C 1
ATOM 1704 O O . TYR A 1 215 ? -16.568 -8.725 16.878 1.00 94.31 215 TYR A O 1
ATOM 1712 N N . LEU A 1 216 ? -16.968 -7.905 14.841 1.00 95.25 216 LEU A N 1
ATOM 1713 C CA . LEU A 1 216 ? -16.060 -6.759 14.947 1.00 95.25 216 LEU A CA 1
ATOM 1714 C C . LEU A 1 216 ? -16.707 -5.520 15.603 1.00 95.25 216 LEU A C 1
ATOM 1716 O O . LEU A 1 216 ? -16.140 -4.429 15.515 1.00 95.25 216 LEU A O 1
ATOM 1720 N N . THR A 1 217 ? -17.881 -5.661 16.232 1.00 94.94 217 THR A N 1
ATOM 1721 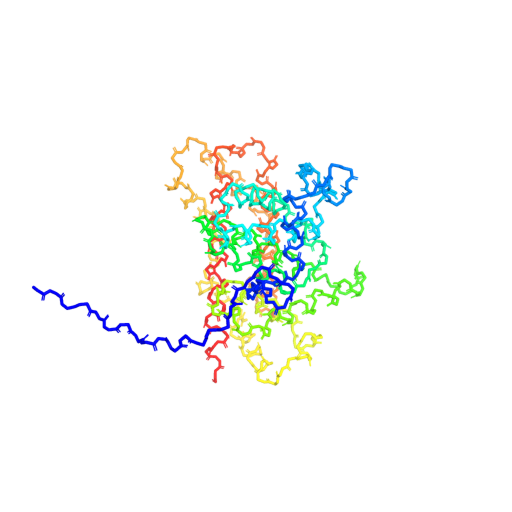C CA . THR A 1 217 ? -18.564 -4.576 16.957 1.00 94.94 217 THR A CA 1
ATOM 1722 C C . THR A 1 217 ? -18.888 -5.008 18.400 1.00 94.94 217 THR A C 1
ATOM 1724 O O . THR A 1 217 ? -19.796 -5.818 18.583 1.00 94.94 217 THR A O 1
ATOM 1727 N N . PRO A 1 218 ? -18.216 -4.451 19.430 1.00 95.31 218 PRO A N 1
ATOM 1728 C CA . PRO A 1 218 ? -17.065 -3.547 19.339 1.00 95.31 218 PRO A CA 1
ATOM 1729 C C . PRO A 1 218 ? -15.819 -4.247 18.780 1.00 95.31 218 PRO A C 1
ATOM 1731 O O . PRO A 1 218 ? -15.762 -5.473 18.684 1.00 95.31 218 PRO A O 1
ATOM 1734 N N . LEU A 1 219 ? -14.798 -3.471 18.404 1.00 95.62 219 LEU A N 1
ATOM 1735 C CA . LEU A 1 219 ? -13.556 -4.051 17.894 1.00 95.62 219 LEU A CA 1
ATOM 1736 C C . LEU A 1 219 ? -12.822 -4.841 18.990 1.00 95.62 219 LEU A C 1
ATOM 1738 O O . LEU A 1 219 ? -12.526 -4.275 20.046 1.00 95.62 219 LEU A O 1
ATOM 1742 N N . PRO A 1 220 ? -12.425 -6.102 18.737 1.00 95.31 220 PRO A N 1
ATOM 1743 C CA . PRO A 1 220 ? -11.633 -6.880 19.683 1.00 95.31 220 PRO A CA 1
ATOM 1744 C C . PRO A 1 220 ? -10.163 -6.429 19.626 1.00 95.31 220 PRO A C 1
ATOM 1746 O O . PRO A 1 220 ? -9.330 -7.040 18.956 1.00 95.31 220 PRO A O 1
ATOM 1749 N N . LEU A 1 221 ? -9.847 -5.318 20.302 1.00 93.50 221 LEU A N 1
ATOM 1750 C CA . LEU A 1 221 ? -8.576 -4.590 20.151 1.00 93.50 221 LEU A CA 1
ATOM 1751 C C . LEU A 1 221 ? -7.334 -5.472 20.331 1.00 93.50 221 LEU A C 1
ATOM 1753 O O . LEU A 1 221 ? -6.440 -5.438 19.484 1.00 93.50 221 LEU A O 1
ATOM 1757 N N . SER A 1 222 ? -7.301 -6.301 21.373 1.00 92.50 222 SER A N 1
ATOM 1758 C CA . SER A 1 222 ? -6.157 -7.179 21.645 1.00 92.50 222 SER A CA 1
ATOM 1759 C C . SER A 1 222 ? -6.053 -8.340 20.650 1.00 92.50 222 SER A C 1
ATOM 1761 O O . SER A 1 222 ? -4.951 -8.723 20.263 1.00 92.50 222 SER A O 1
ATOM 1763 N N . GLU A 1 223 ? -7.178 -8.875 20.150 1.00 94.12 223 GLU A N 1
ATOM 1764 C CA . GLU A 1 223 ? -7.145 -9.904 19.096 1.00 94.12 223 GLU A CA 1
ATOM 1765 C C . GLU A 1 223 ? -6.636 -9.356 17.763 1.00 94.12 223 GLU A C 1
ATOM 1767 O O . GLU A 1 223 ? -6.074 -10.116 16.972 1.00 94.12 223 GLU A O 1
ATOM 1772 N N . LEU A 1 224 ? -6.857 -8.063 17.517 1.00 94.75 224 LEU A N 1
ATOM 1773 C CA . LEU A 1 224 ? -6.406 -7.333 16.335 1.00 94.75 224 LEU A CA 1
ATOM 1774 C C . LEU A 1 224 ? -5.013 -6.715 16.505 1.00 94.75 224 LEU A C 1
ATOM 1776 O O . LEU A 1 224 ? -4.550 -6.052 15.583 1.00 94.75 224 LEU A O 1
ATOM 1780 N N . HIS A 1 225 ? -4.339 -6.930 17.639 1.00 93.94 225 HIS A N 1
ATOM 1781 C CA . HIS A 1 225 ? -3.029 -6.347 17.942 1.00 93.94 225 HIS A CA 1
ATOM 1782 C C . HIS A 1 225 ? -3.012 -4.811 17.863 1.00 93.94 225 HIS A C 1
ATOM 1784 O O . HIS A 1 225 ? -2.065 -4.223 17.342 1.00 93.94 225 HIS A O 1
ATOM 1790 N N . LEU A 1 226 ? -4.058 -4.152 18.368 1.00 93.62 226 LEU A N 1
ATOM 1791 C CA . LEU A 1 226 ? -4.213 -2.690 18.340 1.00 93.62 226 LEU A CA 1
ATOM 1792 C C . LEU A 1 226 ? -3.751 -1.998 19.631 1.00 93.62 226 LEU A C 1
ATOM 1794 O O . LEU A 1 226 ? -3.903 -0.783 19.762 1.00 93.62 226 LEU A O 1
ATOM 1798 N N . ASP A 1 227 ? -3.162 -2.734 20.576 1.00 90.19 227 ASP A N 1
ATOM 1799 C CA . ASP A 1 227 ? -2.755 -2.201 21.886 1.00 90.19 227 ASP A CA 1
ATOM 1800 C C . ASP A 1 227 ? -1.711 -1.068 21.758 1.00 90.19 227 ASP A C 1
ATOM 1802 O O . ASP A 1 227 ? -1.672 -0.138 22.570 1.00 90.19 227 ASP A O 1
ATOM 1806 N N . TRP A 1 228 ? -0.921 -1.077 20.675 1.00 90.19 228 TRP A N 1
ATOM 1807 C CA . TRP A 1 228 ? 0.045 -0.022 20.339 1.00 90.19 228 TRP A CA 1
ATOM 1808 C C . TRP A 1 228 ? -0.599 1.352 20.122 1.00 90.19 228 TRP A C 1
ATOM 1810 O O . TRP A 1 228 ? 0.060 2.370 20.324 1.00 90.19 228 TRP A O 1
ATOM 1820 N N . ILE A 1 229 ? -1.881 1.406 19.736 1.00 91.50 229 ILE A N 1
ATOM 1821 C CA . ILE A 1 229 ? -2.602 2.672 19.547 1.00 91.50 229 ILE A CA 1
ATOM 1822 C C . ILE A 1 229 ? -2.900 3.322 20.901 1.00 91.50 229 ILE A C 1
ATOM 1824 O O . ILE A 1 229 ? -2.854 4.544 21.038 1.00 91.50 229 ILE A O 1
ATOM 1828 N N . GLN A 1 230 ? -3.190 2.501 21.911 1.00 86.94 230 GLN A N 1
ATOM 1829 C CA . GLN A 1 230 ? -3.468 2.961 23.271 1.00 86.94 230 GLN A CA 1
ATOM 1830 C C . GLN A 1 230 ? -2.183 3.283 24.040 1.00 86.94 230 GLN A C 1
ATOM 1832 O O . GLN A 1 230 ? -2.171 4.188 24.873 1.00 86.94 230 GLN A O 1
ATOM 1837 N N . THR A 1 231 ? -1.099 2.558 23.749 1.00 85.44 231 THR A N 1
ATOM 1838 C CA . THR A 1 231 ? 0.197 2.675 24.433 1.00 85.44 231 THR A CA 1
ATOM 1839 C C . THR A 1 231 ? 1.345 2.879 23.434 1.00 85.44 231 THR A C 1
ATOM 1841 O O . THR A 1 231 ? 2.084 1.942 23.122 1.00 85.44 231 THR A O 1
ATOM 1844 N N . PRO A 1 232 ? 1.555 4.119 22.944 1.00 80.88 232 PRO A N 1
ATOM 1845 C CA . PRO A 1 232 ? 2.611 4.428 21.972 1.00 80.88 232 PRO A CA 1
ATOM 1846 C C . PRO A 1 232 ? 4.034 4.225 22.512 1.00 80.88 232 PRO A C 1
ATOM 1848 O O . PRO A 1 232 ? 4.986 4.167 21.736 1.00 80.88 232 PRO A O 1
ATOM 1851 N N . THR A 1 233 ? 4.206 4.083 23.829 1.00 73.69 233 THR A N 1
ATOM 1852 C CA . THR A 1 233 ? 5.493 3.733 24.447 1.00 73.69 233 THR A CA 1
ATOM 1853 C C . THR A 1 233 ? 6.025 2.388 23.954 1.00 73.69 233 THR A C 1
ATOM 1855 O O . THR A 1 233 ? 7.224 2.276 23.735 1.00 73.69 233 THR A O 1
ATOM 1858 N N . ASN A 1 234 ? 5.154 1.419 23.650 1.00 71.31 234 ASN A N 1
ATOM 1859 C CA . ASN A 1 234 ? 5.573 0.110 23.134 1.00 71.31 234 ASN A CA 1
ATOM 1860 C C . ASN A 1 234 ? 6.204 0.215 21.732 1.00 71.31 234 ASN A C 1
ATOM 1862 O O . ASN A 1 234 ? 7.184 -0.463 21.434 1.00 71.31 234 ASN A O 1
ATOM 1866 N N . LEU A 1 235 ? 5.687 1.122 20.890 1.00 73.81 235 LEU A N 1
ATOM 1867 C CA . LEU A 1 235 ? 6.270 1.451 19.583 1.00 73.81 235 LEU A CA 1
ATOM 1868 C C . LEU A 1 235 ? 7.649 2.094 19.730 1.00 73.81 235 LEU A C 1
ATOM 1870 O O . LEU A 1 235 ? 8.561 1.789 18.966 1.00 73.81 235 LEU A O 1
ATOM 1874 N N . ALA A 1 236 ? 7.797 2.990 20.705 1.00 68.06 236 ALA A N 1
ATOM 1875 C CA . ALA A 1 236 ? 9.071 3.625 20.994 1.00 68.06 236 ALA A CA 1
ATOM 1876 C C . ALA A 1 236 ? 10.097 2.609 21.523 1.00 68.06 236 ALA A C 1
ATOM 1878 O O . ALA A 1 236 ? 11.241 2.600 21.074 1.00 68.06 236 ALA A O 1
ATOM 1879 N N . ASP A 1 237 ? 9.698 1.712 22.418 1.00 69.12 237 ASP A N 1
ATOM 1880 C CA . ASP A 1 237 ? 10.596 0.720 23.012 1.00 69.12 237 ASP A CA 1
ATOM 1881 C C . ASP A 1 237 ? 11.088 -0.316 21.990 1.00 69.12 237 ASP A C 1
ATOM 1883 O O . ASP A 1 237 ? 12.280 -0.620 21.972 1.00 69.12 237 ASP A O 1
ATOM 1887 N N . ALA A 1 238 ? 10.243 -0.742 21.045 1.00 62.72 238 ALA A N 1
ATOM 1888 C CA . ALA A 1 238 ? 10.672 -1.579 19.917 1.00 62.72 238 ALA A CA 1
ATOM 1889 C C . ALA A 1 238 ? 11.765 -0.907 19.058 1.00 62.72 238 ALA A C 1
ATOM 1891 O O . ALA A 1 238 ? 12.616 -1.571 18.466 1.00 62.72 238 ALA A O 1
ATOM 1892 N N . VAL A 1 239 ? 11.785 0.429 19.016 1.00 62.81 239 VAL A N 1
ATOM 1893 C CA . VAL A 1 239 ? 12.810 1.201 18.303 1.00 62.81 239 VAL A CA 1
ATOM 1894 C C . VAL A 1 239 ? 14.096 1.359 19.135 1.00 62.81 239 VAL A C 1
ATOM 1896 O O . VAL A 1 239 ? 15.173 1.457 18.543 1.00 62.81 239 VAL A O 1
ATOM 1899 N N . LYS A 1 240 ? 14.032 1.308 20.480 1.00 64.38 240 LYS A N 1
ATOM 1900 C CA . LYS A 1 240 ? 15.225 1.316 21.363 1.00 64.38 240 LYS A CA 1
ATOM 1901 C C . LYS A 1 240 ? 16.139 0.129 21.110 1.00 64.38 240 LYS A C 1
ATOM 1903 O O . LYS A 1 240 ? 17.358 0.271 21.161 1.00 64.38 240 LYS A O 1
ATOM 1908 N N . GLU A 1 241 ? 15.554 -1.041 20.883 1.00 61.16 241 GLU A N 1
ATOM 1909 C CA . GLU A 1 241 ? 16.315 -2.276 20.689 1.00 61.16 241 GLU A CA 1
ATOM 1910 C C . GLU A 1 241 ? 17.031 -2.301 19.334 1.00 61.16 241 GLU A C 1
ATOM 1912 O O . GLU A 1 241 ? 18.138 -2.832 19.227 1.00 61.16 241 GLU A O 1
ATOM 1917 N N . ALA A 1 242 ? 16.433 -1.671 18.319 1.00 58.94 242 ALA A N 1
ATOM 1918 C CA . ALA A 1 242 ? 16.955 -1.641 16.957 1.00 58.94 242 ALA A CA 1
ATOM 1919 C C . ALA A 1 242 ? 18.058 -0.588 16.738 1.00 58.94 242 ALA A C 1
ATOM 1921 O O . ALA A 1 242 ? 18.928 -0.790 15.890 1.00 58.94 242 ALA A O 1
ATOM 1922 N N . ASP A 1 243 ? 18.053 0.524 17.485 1.00 61.53 243 ASP A N 1
ATOM 1923 C CA . ASP A 1 243 ? 19.015 1.617 17.306 1.00 61.53 243 ASP A CA 1
ATOM 1924 C C . ASP A 1 243 ? 19.621 2.079 18.644 1.00 61.53 243 ASP A C 1
ATOM 1926 O O . ASP A 1 243 ? 19.018 2.824 19.414 1.00 61.53 243 ASP A O 1
ATOM 1930 N N . ARG A 1 244 ? 20.878 1.684 18.903 1.00 62.19 244 ARG A N 1
ATOM 1931 C CA . ARG A 1 244 ? 21.662 2.100 20.089 1.00 62.19 244 ARG A CA 1
ATOM 1932 C C . ARG A 1 244 ? 22.112 3.570 20.040 1.00 62.19 244 ARG A C 1
ATOM 1934 O O . ARG A 1 244 ? 22.990 3.976 20.810 1.00 62.19 244 ARG A O 1
ATOM 1941 N N . SER A 1 245 ? 21.595 4.380 19.115 1.00 62.66 245 SER A N 1
ATOM 1942 C CA . SER A 1 245 ? 22.004 5.773 18.977 1.00 62.66 245 SER A CA 1
ATOM 1943 C C . SER A 1 245 ? 21.579 6.623 20.184 1.00 62.66 245 SER A C 1
ATOM 1945 O O . SER A 1 245 ? 20.464 6.552 20.698 1.00 62.66 245 SER A O 1
ATOM 1947 N N . ARG A 1 246 ? 22.473 7.524 20.621 1.00 65.25 246 ARG A N 1
ATOM 1948 C CA . ARG A 1 246 ? 22.229 8.476 21.729 1.00 65.25 246 ARG A CA 1
ATOM 1949 C C . ARG A 1 246 ? 21.059 9.444 21.484 1.00 65.25 246 ARG A C 1
ATOM 1951 O O . ARG A 1 246 ? 20.702 10.195 22.383 1.00 65.25 246 ARG A O 1
ATOM 1958 N N . CYS A 1 247 ? 20.485 9.469 20.279 1.00 75.12 247 CYS A N 1
ATOM 1959 C CA . CYS A 1 247 ? 19.395 10.376 19.921 1.00 75.12 247 CYS A CA 1
ATOM 1960 C C . CYS A 1 247 ? 18.001 9.799 20.220 1.00 75.12 247 CYS A C 1
ATOM 1962 O O . CYS A 1 247 ? 17.006 10.521 20.156 1.00 75.12 247 CYS A O 1
ATOM 1964 N N . PHE A 1 248 ? 17.924 8.515 20.584 1.00 74.44 248 PHE A N 1
ATOM 1965 C CA . PHE A 1 248 ? 16.662 7.816 20.772 1.00 74.44 248 PHE A CA 1
ATOM 1966 C C . PHE A 1 248 ? 15.732 8.504 21.788 1.00 74.44 248 PHE A C 1
ATOM 1968 O O . PHE A 1 248 ? 14.555 8.702 21.496 1.00 74.44 248 PHE A O 1
ATOM 1975 N N . ALA A 1 249 ? 16.246 8.899 22.960 1.00 79.81 249 ALA A N 1
ATOM 1976 C CA . ALA A 1 249 ? 15.417 9.455 24.034 1.00 79.81 249 ALA A CA 1
ATOM 1977 C C . ALA A 1 249 ? 14.633 10.696 23.573 1.00 79.81 249 ALA A C 1
ATOM 1979 O O . ALA A 1 249 ? 13.425 10.774 23.779 1.00 79.81 249 ALA A O 1
ATOM 1980 N N . ALA A 1 250 ? 15.300 11.601 22.849 1.00 82.75 250 ALA A N 1
ATOM 1981 C CA . ALA A 1 250 ? 14.666 12.783 22.277 1.00 82.75 250 ALA A CA 1
ATOM 1982 C C . ALA A 1 250 ? 13.650 12.420 21.178 1.00 82.75 250 ALA A C 1
ATOM 1984 O O . ALA A 1 250 ? 12.527 12.922 21.203 1.00 82.75 250 ALA A O 1
ATOM 1985 N N . CYS A 1 251 ? 13.996 11.519 20.241 1.00 84.31 251 CYS A N 1
ATOM 1986 C CA . CYS A 1 251 ? 13.052 11.079 19.200 1.00 84.31 251 CYS A CA 1
ATOM 1987 C C . CYS A 1 251 ? 11.790 10.448 19.806 1.00 84.31 251 CYS A C 1
ATOM 1989 O O . CYS A 1 251 ? 10.682 10.767 19.386 1.00 84.31 251 CYS A O 1
ATOM 1991 N N . SER A 1 252 ? 11.960 9.569 20.794 1.00 85.50 252 SER A N 1
ATOM 1992 C CA . SER A 1 252 ? 10.880 8.884 21.506 1.00 85.50 252 SER A CA 1
ATOM 1993 C C . SER A 1 252 ? 9.964 9.853 22.227 1.00 85.50 252 SER A C 1
ATOM 1995 O O . SER A 1 252 ? 8.744 9.708 22.165 1.00 85.50 252 SER A O 1
ATOM 1997 N N . GLU A 1 253 ? 10.543 10.835 22.914 1.00 87.94 253 GLU A N 1
ATOM 1998 C CA . GLU A 1 253 ? 9.786 11.848 23.633 1.00 87.94 253 GLU A CA 1
ATOM 1999 C C . GLU A 1 253 ? 8.939 12.673 22.662 1.00 87.94 253 GLU A C 1
ATOM 2001 O O . GLU A 1 253 ? 7.726 12.784 22.832 1.00 87.94 253 GLU A O 1
ATOM 2006 N N . ILE A 1 254 ? 9.545 13.169 21.582 1.00 90.50 254 ILE A N 1
ATOM 2007 C CA . ILE A 1 254 ? 8.845 13.960 20.562 1.00 90.50 254 ILE A CA 1
ATOM 2008 C C . ILE A 1 254 ? 7.776 13.133 19.854 1.00 90.50 254 ILE A C 1
ATOM 2010 O O . ILE A 1 254 ? 6.673 13.631 19.609 1.00 90.50 254 ILE A O 1
ATOM 2014 N N . PHE A 1 255 ? 8.079 11.876 19.532 1.00 91.00 255 PHE A N 1
ATOM 2015 C CA . PHE A 1 255 ? 7.110 10.970 18.938 1.00 91.00 255 PHE A CA 1
ATOM 2016 C C . PHE A 1 255 ? 5.899 10.803 19.856 1.00 91.00 255 PHE A C 1
ATOM 2018 O O . PHE A 1 255 ? 4.778 11.083 19.441 1.00 91.00 255 PHE A O 1
ATOM 2025 N N . THR A 1 256 ? 6.132 10.448 21.117 1.00 90.44 256 THR A N 1
ATOM 2026 C CA . THR A 1 256 ? 5.073 10.130 22.084 1.00 90.44 256 THR A CA 1
ATOM 2027 C C . THR A 1 256 ? 4.260 11.359 22.493 1.00 90.44 256 THR A C 1
ATOM 2029 O O . THR A 1 256 ? 3.042 11.273 22.616 1.00 90.44 256 THR A O 1
ATOM 2032 N N . GLN A 1 257 ? 4.903 12.513 22.691 1.00 91.75 257 GLN A N 1
ATOM 2033 C CA . GLN A 1 257 ? 4.241 13.713 23.216 1.00 91.75 257 GLN A CA 1
ATOM 2034 C C . GLN A 1 257 ? 3.637 14.610 22.129 1.00 91.75 257 GLN A C 1
ATOM 2036 O O . GLN A 1 257 ? 2.687 15.339 22.407 1.00 91.75 257 GLN A O 1
ATOM 2041 N N . LYS A 1 258 ? 4.184 14.599 20.905 1.00 93.94 258 LYS A N 1
ATOM 2042 C CA . LYS A 1 258 ? 3.791 15.544 19.846 1.00 93.94 258 LYS A CA 1
ATOM 2043 C C . LYS A 1 258 ? 3.274 14.850 18.594 1.00 93.94 258 LYS A C 1
ATOM 2045 O O . LYS A 1 258 ? 2.159 15.130 18.167 1.00 93.94 258 LYS A O 1
ATOM 2050 N N . ILE A 1 259 ? 4.075 13.984 17.980 1.00 94.56 259 ILE A N 1
ATOM 2051 C CA . ILE A 1 259 ? 3.770 13.466 16.636 1.00 94.56 259 ILE A CA 1
ATOM 2052 C C . ILE A 1 259 ? 2.634 12.443 16.676 1.00 94.56 259 ILE A C 1
ATOM 2054 O O . ILE A 1 259 ? 1.694 12.530 15.882 1.00 94.56 259 ILE A O 1
ATOM 2058 N N . PHE A 1 260 ? 2.706 11.491 17.605 1.00 94.31 260 PHE A N 1
ATOM 2059 C CA . PHE A 1 260 ? 1.711 10.441 17.742 1.00 94.31 260 PHE A CA 1
ATOM 2060 C C . PHE A 1 260 ? 0.337 11.013 18.117 1.00 94.31 260 PHE A C 1
ATOM 2062 O O . PHE A 1 260 ? -0.598 10.745 17.371 1.00 94.31 260 PHE A O 1
ATOM 2069 N N . PRO A 1 261 ? 0.179 11.888 19.135 1.00 94.69 261 PRO A N 1
ATOM 2070 C CA . PRO A 1 261 ? -1.127 12.470 19.459 1.00 94.69 261 PRO A CA 1
ATOM 2071 C C . PRO A 1 261 ? -1.691 13.385 18.365 1.00 94.69 261 PRO A C 1
ATOM 2073 O O . PRO A 1 261 ? -2.906 13.551 18.279 1.00 94.69 261 PRO A O 1
ATOM 2076 N N . ALA A 1 262 ? -0.831 13.983 17.530 1.00 95.44 262 ALA A N 1
ATOM 2077 C CA . ALA A 1 262 ? -1.270 14.785 16.389 1.00 95.44 262 ALA A CA 1
ATOM 2078 C C . ALA A 1 262 ? -1.886 13.929 15.269 1.00 95.44 262 ALA A C 1
ATOM 2080 O O . ALA A 1 262 ? -2.779 14.402 14.571 1.00 95.44 262 ALA A O 1
ATOM 2081 N N . SER A 1 263 ? -1.433 12.681 15.109 1.00 94.00 263 SER A N 1
ATOM 2082 C CA . SER A 1 263 ? -1.969 11.753 14.102 1.00 94.00 263 SER A CA 1
ATOM 2083 C C . SER A 1 263 ? -3.076 10.863 14.680 1.00 94.00 263 SER A C 1
ATOM 2085 O O . SER A 1 263 ? -4.155 10.750 14.114 1.00 94.00 263 SER A O 1
ATOM 2087 N N . PHE A 1 264 ? -2.839 10.275 15.848 1.00 94.38 264 PHE A N 1
ATOM 2088 C CA . PHE A 1 264 ? -3.734 9.375 16.574 1.00 94.38 264 PHE A CA 1
ATOM 2089 C C . PHE A 1 264 ? -4.339 10.111 17.774 1.00 94.38 264 PHE A C 1
ATOM 2091 O O . PHE A 1 264 ? -4.010 9.853 18.933 1.00 94.38 264 PHE A O 1
ATOM 2098 N N . ASN A 1 265 ? -5.181 11.101 17.487 1.00 92.94 265 ASN A N 1
ATOM 2099 C CA . ASN A 1 265 ? -5.768 11.952 18.518 1.00 92.94 265 ASN A CA 1
ATOM 2100 C C . ASN A 1 265 ? -6.810 11.202 19.381 1.00 92.94 265 ASN A C 1
ATOM 2102 O O . ASN A 1 265 ? -7.213 10.072 19.098 1.00 92.94 265 ASN A O 1
ATOM 2106 N N . LYS A 1 266 ? -7.291 11.857 20.447 1.00 92.69 266 LYS A N 1
ATOM 2107 C CA . LYS A 1 266 ? -8.298 11.273 21.355 1.00 92.69 266 LYS A CA 1
ATOM 2108 C C . LYS A 1 266 ? -9.599 10.887 20.643 1.00 92.69 266 LYS A C 1
ATOM 2110 O O . LYS A 1 266 ? -10.225 9.902 21.024 1.00 92.69 266 LYS A O 1
ATOM 2115 N N . GLU A 1 267 ? -9.998 11.646 19.624 1.00 94.81 267 GLU A N 1
ATOM 2116 C CA . GLU A 1 267 ? -11.193 11.356 18.828 1.00 94.81 267 GLU A CA 1
ATOM 2117 C C . GLU A 1 267 ? -11.033 10.041 18.057 1.00 94.81 267 GLU A C 1
ATOM 2119 O O . GLU A 1 267 ? -11.920 9.191 18.099 1.00 94.81 267 GLU A O 1
ATOM 2124 N N . TYR A 1 268 ? -9.881 9.826 17.418 1.00 95.00 268 TYR A N 1
ATOM 2125 C CA . TYR A 1 268 ? -9.566 8.581 16.727 1.00 95.00 268 TYR A CA 1
ATOM 2126 C C . TYR A 1 268 ? -9.623 7.382 17.679 1.00 95.00 268 TYR A C 1
ATOM 2128 O O . TYR A 1 268 ? -10.310 6.402 17.386 1.00 95.00 268 TYR A O 1
ATOM 2136 N N . SER A 1 269 ? -8.978 7.476 18.846 1.00 93.56 269 SER A N 1
ATOM 2137 C CA . SER A 1 269 ? -9.008 6.407 19.852 1.00 93.56 269 SER A CA 1
ATOM 2138 C C . SER A 1 269 ? -10.425 6.133 20.366 1.00 93.56 269 SER A C 1
ATOM 2140 O O . SER A 1 269 ? -10.797 4.976 20.548 1.00 93.56 269 SER A O 1
ATOM 2142 N N . SER A 1 270 ? -11.246 7.174 20.538 1.00 94.81 270 SER A N 1
ATOM 2143 C CA . SER A 1 270 ? -12.656 7.028 20.920 1.00 94.81 270 SER A CA 1
ATOM 2144 C C . SER A 1 270 ? -13.487 6.342 19.834 1.00 94.81 270 SER A C 1
ATOM 2146 O O . SER A 1 270 ? -14.301 5.478 20.150 1.00 94.81 270 SER A O 1
ATOM 2148 N N . ARG A 1 271 ? -13.264 6.670 18.556 1.00 95.88 271 ARG A N 1
ATOM 2149 C CA . ARG A 1 271 ? -13.930 5.997 17.430 1.00 95.88 271 ARG A CA 1
ATOM 2150 C C . ARG A 1 271 ? -13.516 4.533 17.323 1.00 95.88 271 ARG A C 1
ATOM 2152 O O . ARG A 1 271 ? -14.362 3.686 17.057 1.00 95.88 271 ARG A O 1
ATOM 2159 N N . LEU A 1 272 ? -12.238 4.234 17.543 1.00 95.00 272 LEU A N 1
ATOM 2160 C CA . LEU A 1 272 ? -11.722 2.868 17.520 1.00 95.00 272 LEU A CA 1
ATOM 2161 C C . LEU A 1 272 ? -12.343 2.002 18.630 1.00 95.00 272 LEU A C 1
ATOM 2163 O O . LEU A 1 272 ? -12.659 0.842 18.386 1.00 95.00 272 LEU A O 1
ATOM 2167 N N . ALA A 1 273 ? -12.561 2.581 19.813 1.00 94.50 273 ALA A N 1
ATOM 2168 C CA . ALA A 1 273 ? -13.202 1.935 20.960 1.00 94.50 273 ALA A CA 1
ATOM 2169 C C . ALA A 1 273 ? -14.742 2.046 20.962 1.00 94.50 273 ALA A C 1
ATOM 2171 O O . ALA A 1 273 ? -15.372 1.788 21.981 1.00 94.50 273 ALA A O 1
ATOM 2172 N N . SER A 1 274 ? -15.357 2.483 19.860 1.00 96.12 274 SER A N 1
ATOM 2173 C CA . SER A 1 274 ? -16.804 2.675 19.800 1.00 96.12 274 SER A CA 1
ATOM 2174 C C . SER A 1 274 ? -17.553 1.345 19.718 1.00 96.12 274 SER A C 1
ATOM 2176 O O . SER A 1 274 ? -17.240 0.501 18.879 1.00 96.12 274 SER A O 1
ATOM 2178 N N . ASP A 1 275 ? -18.626 1.227 20.501 1.00 96.50 275 ASP A N 1
ATOM 2179 C CA . ASP A 1 275 ? -19.593 0.123 20.412 1.00 96.50 275 ASP A CA 1
ATOM 2180 C C . ASP A 1 275 ? -20.584 0.293 19.246 1.00 96.50 275 ASP A C 1
ATOM 2182 O O . ASP A 1 275 ? -21.424 -0.570 18.988 1.00 96.50 275 ASP A O 1
ATOM 2186 N N . SER A 1 276 ? -20.526 1.425 18.535 1.00 95.94 276 SER A N 1
ATOM 2187 C CA . SER A 1 276 ? -21.410 1.681 17.400 1.00 95.94 276 SER A CA 1
ATOM 2188 C C . SER A 1 276 ? -20.972 0.879 16.168 1.00 95.94 276 SER A C 1
ATOM 2190 O O . SER A 1 276 ? -19.784 0.899 15.818 1.00 95.94 276 SER A O 1
ATOM 2192 N N . PRO A 1 277 ? -21.912 0.238 15.444 1.00 94.12 277 PRO A N 1
ATOM 2193 C CA . PRO A 1 277 ? -21.591 -0.539 14.254 1.00 94.12 277 PRO A CA 1
ATOM 2194 C C . PRO A 1 277 ? -20.773 0.259 13.243 1.00 94.12 277 PRO A C 1
ATOM 2196 O O . PRO A 1 277 ? -21.082 1.413 12.949 1.00 94.12 277 PRO A O 1
ATOM 2199 N N . LEU A 1 278 ? -19.742 -0.380 12.690 1.00 93.31 278 LEU A N 1
ATOM 2200 C CA . LEU A 1 278 ? -18.841 0.163 11.665 1.00 93.31 278 LEU A CA 1
ATOM 2201 C C . LEU A 1 278 ? -17.986 1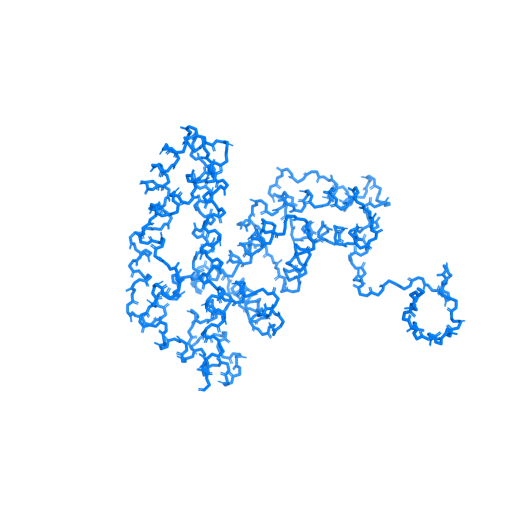.371 12.081 1.00 93.31 278 LEU A C 1
ATOM 2203 O O . LEU A 1 278 ? -17.074 1.712 11.328 1.00 93.31 278 LEU A O 1
ATOM 2207 N N . VAL A 1 279 ? -18.196 2.007 13.239 1.00 95.56 279 VAL A N 1
ATOM 2208 C CA . VAL A 1 279 ? -17.413 3.193 13.642 1.00 95.56 279 VAL A CA 1
ATOM 2209 C C . VAL A 1 279 ? -15.947 2.823 13.865 1.00 95.56 279 VAL A C 1
ATOM 2211 O O . VAL A 1 279 ? -15.067 3.464 13.281 1.00 95.56 279 VAL A O 1
ATOM 2214 N N . GLY A 1 280 ? -15.686 1.741 14.604 1.00 96.25 280 GLY A N 1
ATOM 2215 C CA . GLY A 1 280 ? -14.335 1.209 14.797 1.00 96.25 280 GLY A CA 1
ATOM 2216 C C . GLY A 1 280 ? -13.689 0.740 13.489 1.00 96.25 280 GLY A C 1
ATOM 2217 O O . GLY A 1 280 ? -12.557 1.109 13.184 1.00 96.25 280 GLY A O 1
ATOM 2218 N N . ILE A 1 281 ? -14.422 0.000 12.652 1.00 95.88 281 ILE A N 1
ATOM 2219 C CA . ILE A 1 281 ? -13.936 -0.459 11.336 1.00 95.88 281 ILE A CA 1
ATOM 2220 C C . ILE A 1 281 ? -13.592 0.719 10.412 1.00 95.88 281 ILE A C 1
ATOM 2222 O O . ILE A 1 281 ? -12.566 0.718 9.729 1.00 95.88 281 ILE A O 1
ATOM 2226 N N . SER A 1 282 ? -14.410 1.768 10.430 1.00 94.62 282 SER A N 1
ATOM 2227 C CA . SER A 1 282 ? -14.156 3.001 9.680 1.00 94.62 282 SER A CA 1
ATOM 2228 C C . SER A 1 282 ? -12.947 3.771 10.216 1.00 94.62 282 SER A C 1
ATOM 2230 O O . SER A 1 282 ? -12.307 4.504 9.460 1.00 94.62 282 SER A O 1
ATOM 2232 N N . ALA A 1 283 ? -12.619 3.628 11.503 1.00 95.06 283 ALA A N 1
ATOM 2233 C CA . ALA A 1 283 ? -11.373 4.141 12.064 1.00 95.06 283 ALA A CA 1
ATOM 2234 C C . ALA A 1 283 ? -10.173 3.314 11.569 1.00 95.06 283 ALA A C 1
ATOM 2236 O O . ALA A 1 283 ? -9.224 3.895 11.050 1.00 95.06 283 ALA A O 1
ATOM 2237 N N . LEU A 1 284 ? -10.244 1.977 11.593 1.00 95.31 284 LEU A N 1
ATOM 2238 C CA . LEU A 1 284 ? -9.168 1.103 11.093 1.00 95.31 284 LEU A CA 1
ATOM 2239 C C . LEU A 1 284 ? -8.800 1.365 9.633 1.00 95.31 284 LEU A C 1
ATOM 2241 O O . LEU A 1 284 ? -7.621 1.391 9.277 1.00 95.31 284 LEU A O 1
ATOM 2245 N N . ARG A 1 285 ? -9.794 1.639 8.787 1.00 94.88 285 ARG A N 1
ATOM 2246 C CA . ARG A 1 285 ? -9.563 2.031 7.392 1.00 94.88 285 ARG A CA 1
ATOM 2247 C C . ARG A 1 285 ? -8.680 3.278 7.244 1.00 94.88 285 ARG A C 1
ATOM 2249 O O . ARG A 1 285 ? -8.031 3.441 6.215 1.00 94.88 285 ARG A O 1
ATOM 2256 N N . GLN A 1 286 ? -8.636 4.165 8.237 1.00 93.50 286 GLN A N 1
ATOM 2257 C CA . GLN A 1 286 ? -7.831 5.390 8.183 1.00 93.50 286 GLN A CA 1
ATOM 2258 C C . GLN A 1 286 ? -6.354 5.156 8.515 1.00 93.50 286 GLN A C 1
ATOM 2260 O O . GLN A 1 286 ? -5.547 6.055 8.283 1.00 93.50 286 GLN A O 1
ATOM 2265 N N . LEU A 1 287 ? -5.969 3.968 9.000 1.00 93.81 287 LEU A N 1
ATOM 2266 C CA . LEU A 1 287 ? -4.593 3.680 9.414 1.00 93.81 287 LEU A CA 1
ATOM 2267 C C . LEU A 1 287 ? -3.529 4.026 8.353 1.00 93.81 287 LEU A C 1
ATOM 2269 O O . LEU A 1 287 ? -2.565 4.692 8.726 1.00 93.81 287 LEU A O 1
ATOM 2273 N N . PRO A 1 288 ? -3.670 3.692 7.049 1.00 92.25 288 PRO A N 1
ATOM 2274 C CA . PRO A 1 288 ? -2.677 4.086 6.041 1.00 92.25 288 PRO A CA 1
ATOM 2275 C C . PRO A 1 288 ? -2.479 5.599 5.925 1.00 92.25 288 PRO A C 1
ATOM 2277 O O . PRO A 1 288 ? -1.349 6.064 5.779 1.00 92.25 288 PRO A O 1
ATOM 2280 N N . TYR A 1 289 ? -3.564 6.367 6.040 1.00 90.62 289 TYR A N 1
ATOM 2281 C CA . TYR A 1 289 ? -3.510 7.825 6.023 1.00 90.62 289 TYR A CA 1
ATOM 2282 C C . TYR A 1 289 ? -2.820 8.369 7.281 1.00 90.62 289 TYR A C 1
ATOM 2284 O O . TYR A 1 289 ? -1.908 9.184 7.175 1.00 90.62 289 TYR A O 1
ATOM 2292 N N . LEU A 1 290 ? -3.185 7.870 8.467 1.00 93.06 290 LEU A N 1
ATOM 2293 C CA . LEU A 1 290 ? -2.574 8.291 9.735 1.00 93.06 290 LEU A CA 1
ATOM 2294 C C . LEU A 1 290 ? -1.085 7.938 9.814 1.00 93.06 290 LEU A C 1
ATOM 2296 O O . LEU A 1 290 ? -0.273 8.741 10.281 1.00 93.06 290 LEU A O 1
ATOM 2300 N N . ARG A 1 291 ? -0.711 6.766 9.294 1.00 92.38 291 ARG A N 1
ATOM 2301 C CA . ARG A 1 291 ? 0.679 6.338 9.120 1.00 92.38 291 ARG A CA 1
ATOM 2302 C C . ARG A 1 291 ? 1.446 7.312 8.233 1.00 92.38 291 ARG A C 1
ATOM 2304 O O . ARG A 1 291 ? 2.548 7.723 8.590 1.00 92.38 291 ARG A O 1
ATOM 2311 N N . GLN A 1 292 ? 0.869 7.735 7.110 1.00 90.12 292 GLN A N 1
ATOM 2312 C CA . GLN A 1 292 ? 1.519 8.696 6.221 1.00 90.12 292 GLN A CA 1
ATOM 2313 C C . GLN A 1 292 ? 1.627 10.101 6.838 1.00 90.12 292 GLN A C 1
ATOM 2315 O O . GLN A 1 292 ? 2.699 10.707 6.775 1.00 90.12 292 GLN A O 1
ATOM 2320 N N . ALA A 1 293 ? 0.577 10.577 7.511 1.00 91.44 293 ALA A N 1
ATOM 2321 C CA . ALA A 1 293 ? 0.600 11.836 8.255 1.00 91.44 293 ALA A CA 1
ATOM 2322 C C . ALA A 1 293 ? 1.696 11.831 9.337 1.00 91.44 293 ALA A C 1
ATOM 2324 O O . ALA A 1 293 ? 2.473 12.782 9.444 1.00 91.44 293 ALA A O 1
ATOM 2325 N N . THR A 1 294 ? 1.837 10.718 10.063 1.00 93.00 294 THR A N 1
ATOM 2326 C CA . THR A 1 294 ? 2.899 10.515 11.060 1.00 93.00 294 THR A CA 1
ATOM 2327 C C . THR A 1 294 ? 4.289 10.624 10.429 1.00 93.00 294 THR A C 1
ATOM 2329 O O . THR A 1 294 ? 5.156 11.318 10.957 1.00 93.00 294 THR A O 1
ATOM 2332 N N . ILE A 1 295 ? 4.509 9.993 9.272 1.00 90.62 295 ILE A N 1
ATOM 2333 C CA . ILE A 1 295 ? 5.791 10.052 8.549 1.00 90.62 295 ILE A CA 1
ATOM 2334 C C . ILE A 1 295 ? 6.107 11.471 8.080 1.00 90.62 295 ILE A C 1
ATOM 2336 O O . ILE A 1 295 ? 7.254 11.908 8.180 1.00 90.62 295 ILE A O 1
ATOM 2340 N N . ASN A 1 296 ? 5.113 12.207 7.590 1.00 90.56 296 ASN A N 1
ATOM 2341 C CA . ASN A 1 296 ? 5.300 13.594 7.176 1.00 90.56 296 ASN A CA 1
ATOM 2342 C C . ASN A 1 296 ? 5.691 14.483 8.364 1.00 90.56 296 ASN A C 1
ATOM 2344 O O . ASN A 1 296 ? 6.646 15.253 8.257 1.00 90.56 296 ASN A O 1
ATOM 2348 N N . LEU A 1 297 ? 5.031 14.320 9.513 1.00 93.06 297 LEU A N 1
ATOM 2349 C CA . LEU A 1 297 ? 5.383 15.027 10.747 1.00 93.06 297 LEU A CA 1
ATOM 2350 C C . LEU A 1 297 ? 6.794 14.664 11.238 1.00 93.06 297 LEU A C 1
ATOM 2352 O O . LEU A 1 297 ? 7.551 15.554 11.624 1.00 93.06 297 LEU A O 1
ATOM 2356 N N . LEU A 1 298 ? 7.182 13.384 11.166 1.00 90.62 298 LEU A N 1
ATOM 2357 C CA . LEU A 1 298 ? 8.543 12.932 11.488 1.00 90.62 298 LEU A CA 1
ATOM 2358 C C . LEU A 1 298 ? 9.596 13.584 10.586 1.00 90.62 298 LEU A C 1
ATOM 2360 O O . LEU A 1 298 ? 10.653 13.973 11.071 1.00 90.62 298 LEU A O 1
ATOM 2364 N N . ARG A 1 299 ? 9.316 13.722 9.283 1.00 89.38 299 ARG A N 1
ATOM 2365 C CA . ARG A 1 299 ? 10.229 14.359 8.316 1.00 89.38 299 ARG A CA 1
ATOM 2366 C C . ARG A 1 299 ? 10.385 15.865 8.548 1.00 89.38 299 ARG A C 1
ATOM 2368 O O . ARG A 1 299 ? 11.432 16.415 8.218 1.00 89.38 299 ARG A O 1
ATOM 2375 N N . GLN A 1 300 ? 9.352 16.526 9.067 1.00 91.19 300 GLN A N 1
ATOM 2376 C CA . GLN A 1 300 ? 9.320 17.978 9.257 1.00 91.19 300 GLN A CA 1
ATOM 2377 C C . GLN A 1 300 ? 9.911 18.437 10.596 1.00 91.19 300 GLN A C 1
ATOM 2379 O O . GLN A 1 300 ? 10.347 19.583 10.695 1.00 91.19 300 GLN A O 1
ATOM 2384 N N . ASP A 1 301 ? 9.928 17.592 11.633 1.00 89.69 301 ASP A N 1
ATOM 2385 C CA . ASP A 1 301 ? 10.428 18.001 12.950 1.00 89.69 301 ASP A CA 1
ATOM 2386 C C . ASP A 1 301 ? 11.970 17.914 13.013 1.00 89.69 301 ASP A C 1
ATOM 2388 O O . ASP A 1 301 ? 12.534 16.820 12.950 1.00 89.69 301 ASP A O 1
ATOM 2392 N N . PRO A 1 302 ? 12.689 19.043 13.182 1.00 87.31 302 PRO A N 1
ATOM 2393 C CA . PRO A 1 302 ? 14.154 19.081 13.117 1.00 87.31 302 PRO A CA 1
ATOM 2394 C C . PRO A 1 302 ? 14.841 18.345 14.272 1.00 87.31 302 PRO A C 1
ATOM 2396 O O . PRO A 1 302 ? 16.046 18.101 14.220 1.00 87.31 302 PRO A O 1
ATOM 2399 N N . ARG A 1 303 ? 14.093 18.021 15.331 1.00 83.12 303 ARG A N 1
ATOM 2400 C CA . ARG A 1 303 ? 14.602 17.308 16.503 1.00 83.12 303 ARG A CA 1
ATOM 2401 C C . ARG A 1 303 ? 14.551 15.787 16.321 1.00 83.12 303 ARG A C 1
ATOM 2403 O O . ARG A 1 303 ? 15.187 15.067 17.086 1.00 83.12 303 ARG A O 1
ATOM 2410 N N . VAL A 1 304 ? 13.817 15.295 15.320 1.00 83.00 304 VAL A N 1
ATOM 2411 C CA . VAL A 1 304 ? 13.853 13.885 14.921 1.00 83.00 304 VAL A CA 1
ATOM 2412 C C . VAL A 1 304 ? 15.202 13.629 14.257 1.00 83.00 304 VAL A C 1
ATOM 2414 O O . VAL A 1 304 ? 15.601 14.299 13.304 1.00 83.00 304 VAL A O 1
ATOM 2417 N N . CYS A 1 305 ? 15.942 12.663 14.791 1.00 77.25 305 CYS A N 1
ATOM 2418 C CA . CYS A 1 305 ? 17.276 12.345 14.321 1.00 77.25 305 CYS A CA 1
ATOM 2419 C C . CYS A 1 305 ? 17.263 11.951 12.848 1.00 77.25 305 CYS A C 1
ATOM 2421 O O . CYS A 1 305 ? 16.612 10.980 12.457 1.00 77.25 305 CYS A O 1
ATOM 2423 N N . LYS A 1 306 ? 18.111 12.607 12.053 1.00 75.56 306 LYS A N 1
ATOM 2424 C CA . LYS A 1 306 ? 18.388 12.189 10.672 1.00 75.56 306 LYS A CA 1
ATOM 2425 C C . LYS A 1 306 ? 19.058 10.810 10.583 1.00 75.56 306 LYS A C 1
ATOM 2427 O O . LYS A 1 306 ? 19.125 10.248 9.499 1.00 75.56 306 LYS A O 1
ATOM 2432 N N . ARG A 1 307 ? 19.552 10.257 11.701 1.00 71.56 307 ARG A N 1
ATOM 2433 C CA . ARG A 1 307 ? 20.276 8.974 11.761 1.00 71.56 307 ARG A CA 1
ATOM 2434 C C . ARG A 1 307 ? 19.370 7.743 11.922 1.00 71.56 307 ARG A C 1
ATOM 2436 O O . ARG A 1 307 ? 19.825 6.746 12.456 1.00 71.56 307 ARG A O 1
ATOM 2443 N N . GLY A 1 308 ? 18.114 7.804 11.473 1.00 78.12 308 GLY A N 1
ATOM 2444 C CA . GLY A 1 308 ? 17.285 6.600 11.304 1.00 78.12 308 GLY A CA 1
ATOM 2445 C C . GLY A 1 308 ? 16.163 6.378 12.323 1.00 78.12 308 GLY A C 1
ATOM 2446 O O . GLY A 1 308 ? 15.356 5.477 12.123 1.00 78.12 308 GLY A O 1
ATOM 2447 N N . CYS A 1 309 ? 15.999 7.217 13.355 1.00 83.62 309 CYS A N 1
ATOM 2448 C CA . CYS A 1 309 ? 14.877 7.025 14.291 1.00 83.62 309 CYS A CA 1
ATOM 2449 C C . CYS A 1 309 ? 13.509 7.124 13.578 1.00 83.62 309 CYS A C 1
ATOM 2451 O O . CYS A 1 309 ? 12.595 6.355 13.868 1.00 83.62 309 CYS A O 1
ATOM 2453 N N . GLY A 1 310 ? 13.388 8.005 12.575 1.00 85.94 310 GLY A N 1
ATOM 2454 C CA . GLY A 1 310 ? 12.181 8.117 11.753 1.00 85.94 310 GLY A CA 1
ATOM 2455 C C . GLY A 1 310 ? 11.885 6.876 10.899 1.00 85.94 310 GLY A C 1
ATOM 2456 O O . GLY A 1 310 ? 10.719 6.504 10.775 1.00 85.94 310 GLY A O 1
ATOM 2457 N N . SER A 1 311 ? 12.909 6.214 10.340 1.00 86.06 311 SER A N 1
ATOM 2458 C CA . SER A 1 311 ? 12.716 4.959 9.597 1.00 86.06 311 SER A CA 1
ATOM 2459 C C . SER A 1 311 ? 12.309 3.827 10.530 1.00 86.06 311 SER A C 1
ATOM 2461 O O . SER A 1 311 ? 11.348 3.135 10.228 1.00 86.06 311 SER A O 1
ATOM 2463 N N . SER A 1 312 ? 12.932 3.704 11.702 1.00 87.38 312 SER A N 1
ATOM 2464 C CA . SER A 1 312 ? 12.577 2.652 12.659 1.00 87.38 312 SER A CA 1
ATOM 2465 C C . SER A 1 312 ? 11.149 2.802 13.197 1.00 87.38 312 SER A C 1
ATOM 2467 O O . SER A 1 312 ? 10.424 1.816 13.294 1.00 87.38 312 SER A O 1
ATOM 2469 N N . ILE A 1 313 ? 10.702 4.031 13.494 1.00 88.50 313 ILE A N 1
ATOM 2470 C CA . ILE A 1 313 ? 9.307 4.292 13.894 1.00 88.50 313 ILE A CA 1
ATOM 2471 C C . ILE A 1 313 ? 8.343 3.910 12.769 1.00 88.50 313 ILE A C 1
ATOM 2473 O O . ILE A 1 313 ? 7.339 3.243 13.015 1.00 88.50 313 ILE A O 1
ATOM 2477 N N . ARG A 1 314 ? 8.645 4.316 11.530 1.00 89.75 314 ARG A N 1
ATOM 2478 C CA . ARG A 1 314 ? 7.851 3.953 10.352 1.00 89.75 314 ARG A CA 1
ATOM 2479 C C . ARG A 1 314 ? 7.752 2.437 10.197 1.00 89.75 314 ARG A C 1
ATOM 2481 O O . ARG A 1 314 ? 6.653 1.927 10.012 1.00 89.75 314 ARG A O 1
ATOM 2488 N N . ASP A 1 315 ? 8.873 1.735 10.290 1.00 89.62 315 ASP A N 1
ATOM 2489 C CA . ASP A 1 315 ? 8.921 0.288 10.098 1.00 89.62 315 ASP A CA 1
ATOM 2490 C C . ASP A 1 315 ? 8.150 -0.444 11.207 1.00 89.62 315 ASP A C 1
ATOM 2492 O O . ASP A 1 315 ? 7.479 -1.437 10.933 1.00 89.62 315 ASP A O 1
ATOM 2496 N N . SER A 1 316 ? 8.190 0.072 12.439 1.00 90.62 316 SER A N 1
ATOM 2497 C CA . SER A 1 316 ? 7.410 -0.449 13.566 1.00 90.62 316 SER A CA 1
ATOM 2498 C C . SER A 1 316 ? 5.901 -0.240 13.366 1.00 90.62 316 SER A C 1
ATOM 2500 O O . SER A 1 316 ? 5.116 -1.180 13.504 1.00 90.62 316 SER A O 1
ATOM 2502 N N . LEU A 1 317 ? 5.480 0.956 12.930 1.00 92.44 317 LEU A N 1
ATOM 2503 C CA . LEU A 1 317 ? 4.083 1.223 12.555 1.00 92.44 317 LEU A CA 1
ATOM 2504 C C . LEU A 1 317 ? 3.603 0.274 11.450 1.00 92.44 317 LEU A C 1
ATOM 2506 O O . LEU A 1 317 ? 2.516 -0.294 11.557 1.00 92.44 317 LEU A O 1
ATOM 2510 N N . ASP A 1 318 ? 4.422 0.075 10.416 1.00 93.44 318 ASP A N 1
ATOM 2511 C CA . ASP A 1 318 ? 4.095 -0.821 9.307 1.00 93.44 318 ASP A CA 1
ATOM 2512 C C . ASP A 1 318 ? 3.912 -2.264 9.784 1.00 93.44 318 ASP A C 1
ATOM 2514 O O . ASP A 1 318 ? 2.934 -2.903 9.407 1.00 93.44 318 ASP A O 1
ATOM 2518 N N . GLN A 1 319 ? 4.793 -2.766 10.653 1.00 93.00 319 GLN A N 1
ATOM 2519 C CA . GLN A 1 319 ? 4.684 -4.120 11.210 1.00 93.00 319 GLN A CA 1
ATOM 2520 C C . GLN A 1 319 ? 3.396 -4.315 12.013 1.00 93.00 319 GLN A C 1
ATOM 2522 O O . GLN A 1 319 ? 2.694 -5.314 11.836 1.00 93.00 319 GLN A O 1
ATOM 2527 N N . HIS A 1 320 ? 3.047 -3.355 12.868 1.00 94.00 320 HIS A N 1
ATOM 2528 C CA . HIS A 1 320 ? 1.824 -3.421 13.662 1.00 94.00 320 HIS A CA 1
ATOM 2529 C C . HIS A 1 320 ? 0.556 -3.358 12.797 1.00 94.00 320 HIS A C 1
ATOM 2531 O O . HIS A 1 320 ? -0.402 -4.107 13.026 1.00 94.00 320 HIS A O 1
ATOM 2537 N N . MET A 1 321 ? 0.552 -2.512 11.765 1.00 95.25 321 MET A N 1
ATOM 2538 C CA . MET A 1 321 ? -0.535 -2.468 10.785 1.00 95.25 321 MET A CA 1
ATOM 2539 C C . MET A 1 321 ? -0.631 -3.773 9.985 1.00 95.25 321 MET A C 1
ATOM 2541 O O . MET A 1 321 ? -1.727 -4.303 9.807 1.00 95.25 321 MET A O 1
ATOM 2545 N N . GLU A 1 322 ? 0.498 -4.322 9.532 1.00 95.62 322 GLU A N 1
ATOM 2546 C CA . GLU A 1 322 ? 0.558 -5.598 8.814 1.00 95.62 322 GLU A CA 1
ATOM 2547 C C . GLU A 1 322 ? -0.002 -6.742 9.660 1.00 95.62 322 GLU A C 1
ATOM 2549 O O . GLU A 1 322 ? -0.805 -7.530 9.156 1.00 95.62 322 GLU A O 1
ATOM 2554 N N . ALA A 1 323 ? 0.355 -6.806 10.946 1.00 95.69 323 ALA A N 1
ATOM 2555 C CA . ALA A 1 323 ? -0.187 -7.782 11.886 1.00 95.69 323 ALA A CA 1
ATOM 2556 C C . ALA A 1 323 ? -1.711 -7.646 12.027 1.00 95.69 323 ALA A C 1
ATOM 2558 O O . ALA A 1 323 ? -2.434 -8.632 11.863 1.00 95.69 323 ALA A O 1
ATOM 2559 N N . THR A 1 324 ? -2.203 -6.420 12.233 1.00 96.19 324 THR A N 1
ATOM 2560 C CA . THR A 1 324 ? -3.641 -6.118 12.341 1.00 96.19 324 THR A CA 1
ATOM 2561 C C . THR A 1 324 ? -4.402 -6.617 11.111 1.00 96.19 324 THR A C 1
ATOM 2563 O O . THR A 1 324 ? -5.363 -7.386 11.217 1.00 96.19 324 THR A O 1
ATOM 2566 N N . PHE A 1 325 ? -3.965 -6.216 9.915 1.00 97.19 325 PHE A N 1
ATOM 2567 C CA . PHE A 1 325 ? -4.671 -6.563 8.686 1.00 97.19 325 PHE A CA 1
ATOM 2568 C C . PHE A 1 325 ? -4.504 -8.038 8.308 1.00 97.19 325 PHE A C 1
ATOM 2570 O O . PHE A 1 325 ? -5.447 -8.649 7.811 1.00 97.19 325 PHE A O 1
ATOM 2577 N N . THR A 1 326 ? -3.369 -8.662 8.619 1.00 96.50 326 THR A N 1
ATOM 2578 C CA . THR A 1 326 ? -3.207 -10.117 8.452 1.00 96.50 326 THR A CA 1
ATOM 2579 C C . THR A 1 326 ? -4.235 -10.879 9.280 1.00 96.50 326 THR A C 1
ATOM 2581 O O . THR A 1 326 ? -4.840 -11.839 8.796 1.00 96.50 326 THR A O 1
ATOM 2584 N N . VAL A 1 327 ? -4.481 -10.440 10.516 1.00 95.69 327 VAL A N 1
ATOM 2585 C CA . VAL A 1 327 ? -5.488 -11.057 11.377 1.00 95.69 327 VAL A CA 1
ATOM 2586 C C . VAL A 1 327 ? -6.901 -10.855 10.816 1.00 95.69 327 VAL A C 1
ATOM 2588 O O . VAL A 1 327 ? -7.654 -11.831 10.765 1.00 95.69 327 VAL A O 1
ATOM 2591 N N . LEU A 1 328 ? -7.237 -9.661 10.311 1.00 94.75 328 LEU A N 1
ATOM 2592 C CA . LEU A 1 328 ? -8.511 -9.416 9.611 1.00 94.75 328 LEU A CA 1
ATOM 2593 C C . LEU A 1 328 ? -8.703 -10.351 8.407 1.00 94.75 328 LEU A C 1
ATOM 2595 O O . LEU A 1 328 ? -9.759 -10.970 8.275 1.00 94.75 328 LEU A O 1
ATOM 2599 N N . SER A 1 329 ? -7.666 -10.506 7.581 1.00 94.62 329 SER A N 1
ATOM 2600 C CA . SER A 1 329 ? -7.669 -11.397 6.414 1.00 94.62 329 SER A CA 1
ATOM 2601 C C . SER A 1 329 ? -7.918 -12.858 6.797 1.00 94.62 329 SER A C 1
ATOM 2603 O O . SER A 1 329 ? -8.797 -13.513 6.237 1.00 94.62 329 SER A O 1
ATOM 2605 N N . ASN A 1 330 ? -7.180 -13.369 7.785 1.00 91.12 330 ASN A N 1
ATOM 2606 C CA . ASN A 1 330 ? -7.162 -14.799 8.088 1.00 91.12 330 ASN A CA 1
ATOM 2607 C C . ASN A 1 330 ? -8.320 -15.248 8.985 1.00 91.12 330 ASN A C 1
ATOM 2609 O O . ASN A 1 330 ? -8.873 -16.329 8.789 1.00 91.12 330 ASN A O 1
ATOM 2613 N N . LYS A 1 331 ? -8.676 -14.464 10.010 1.00 84.94 331 LYS A N 1
ATOM 2614 C CA . LYS A 1 331 ? -9.663 -14.905 11.008 1.00 84.94 331 LYS A CA 1
ATOM 2615 C C . LYS A 1 331 ? -11.097 -14.593 10.598 1.00 84.94 331 LYS A C 1
ATOM 2617 O O . LYS A 1 331 ? -11.969 -15.418 10.841 1.00 84.94 331 LYS A O 1
ATOM 2622 N N . PHE A 1 332 ? -11.349 -13.440 9.987 1.00 73.25 332 PHE A N 1
ATOM 2623 C CA . PHE A 1 332 ? -12.712 -12.904 9.880 1.00 73.25 332 PHE A CA 1
ATOM 2624 C C . PHE A 1 332 ? -13.328 -13.092 8.499 1.00 73.25 332 PHE A C 1
ATOM 2626 O O . PHE A 1 332 ? -14.545 -13.061 8.368 1.00 73.25 332 PHE A O 1
ATOM 2633 N N . HIS A 1 333 ? -12.512 -13.353 7.478 1.00 73.06 333 HIS A N 1
ATOM 2634 C CA . HIS A 1 333 ? -13.019 -13.725 6.163 1.00 73.06 333 HIS A CA 1
ATOM 2635 C C . HIS A 1 333 ? -13.398 -15.218 6.073 1.00 73.06 333 HIS A C 1
ATOM 2637 O O . HIS A 1 333 ? -14.379 -15.565 5.419 1.00 73.06 333 HIS A O 1
ATOM 2643 N N . ASP A 1 334 ? -12.635 -16.111 6.717 1.00 68.81 334 ASP A N 1
ATOM 2644 C CA . ASP A 1 334 ? -12.745 -17.563 6.486 1.00 68.81 334 ASP A CA 1
ATOM 2645 C C . ASP A 1 334 ? -13.560 -18.336 7.516 1.00 68.81 334 ASP A C 1
ATOM 2647 O O . ASP A 1 334 ? -14.132 -19.374 7.184 1.00 68.81 334 ASP A O 1
ATOM 2651 N N . LYS A 1 335 ? -13.592 -17.875 8.770 1.00 58.56 335 LYS A N 1
ATOM 2652 C CA . LYS A 1 335 ? -14.224 -18.629 9.865 1.00 58.56 335 LYS A CA 1
ATOM 2653 C C . LYS A 1 335 ? -15.739 -18.481 9.929 1.00 58.56 335 LYS A C 1
ATOM 2655 O O . LYS A 1 335 ? -16.372 -19.128 10.754 1.00 58.56 335 LYS A O 1
ATOM 2660 N N . ILE A 1 336 ? -16.315 -17.653 9.069 1.00 56.69 336 ILE A N 1
ATOM 2661 C CA . ILE A 1 336 ? -17.755 -17.460 8.990 1.00 56.69 336 ILE A CA 1
ATOM 2662 C C . ILE A 1 336 ? -18.289 -18.472 7.972 1.00 56.69 336 ILE A C 1
ATOM 2664 O O . ILE A 1 336 ? -18.374 -18.184 6.775 1.00 56.69 336 ILE A O 1
ATOM 2668 N N . ARG A 1 337 ? -18.561 -19.684 8.454 1.00 45.44 337 ARG A N 1
ATOM 2669 C CA . ARG A 1 337 ? -19.333 -20.712 7.752 1.00 45.44 337 ARG A CA 1
ATOM 2670 C C . ARG A 1 337 ? -20.629 -20.972 8.488 1.00 45.44 337 ARG A C 1
ATOM 2672 O O . ARG A 1 337 ? -20.577 -20.988 9.738 1.00 45.44 337 ARG A O 1
#

Radius of gyration: 23.18 Å; chains: 1; bounding box: 55×64×64 Å

Foldseek 3Di:
DDDDDDDDDDPDPPPPCDVDPVRHNDDPPQDPVLVVLLCCCVVNDPPDPVNCLQPPQCPDLVSLAPVNLLSLLSQLQVCVVVVVVVSNVVSVVSNVVSLPCLLSVLQHQDALVSLVSQLVSLCVDPNNQPSNLSSLLSLLNNLLPLDDPPDDDPVSNVRSLVRLLVCQPPPVCLVSAQLSNLLSLLSLLLCDCPDPSNVPDDPVQNLLSVVLLVVVQPHPCVLLLNVCLVPVVVLLVQLVVVDVDPLSVQQSCCLVPPLSCVLSPPVLVCQLRDNDGSSNSSSLSCLSVSLVSSLVVLVPDPSNDPPCSSVSSSSSSSVSSSSSSSSSSPPRNPPSD

Secondary structure (DSSP, 8-state):
-PPPPPPP----------SBTTB----TT--HHHHHHHHHHHH--TT-HHHHHHHS---SGGG--HHHHHHHHHHHHHHHHHT-HHHHHHHHHHHHHHHT-HHHHTTS---HHHHHHHHHHHTTSSSHHHHHHHHHHHHHHHHHT---TTSS-HHHHHHHHHHHHHHHH-HHHHHH-HHHHHHHHHHHHHH-TTSHHHHTS-HHHHHHHHHHHHHTSS--TTTTT-HHHH-HHHHHHHHHHH---TTHHHHHHHIIIIIHHHHS-HHHHHHHT--STTHHHHHHTTHHHHHHHHHHHHHH-TTS-TTTHHHHHHHHHHHHHHHHHHHIIIIITTS--

pLDDT: mean 85.96, std 14.23, range [29.48, 97.69]